Protein AF-A0A835Z999-F1 (afdb_monomer)

Mean predicted aligned error: 14.93 Å

Nearest PDB structures (foldseek):
  1zi7-assembly1_A  TM=3.287E-01  e=1.305E+00  Saccharomyces cerevisiae

pLDDT: mean 75.47, std 17.97, range [38.5, 96.44]

Foldseek 3Di:
DDDDDDDDDDDDDDDDDPPDPPDDPVNVVVVVVVVVVPPDPDDPDDDPVRVVLVDPLLQQVAAKKWKFWQFPNRRDFTWIKHFAAAPVASQKGKIWIATPVRPKIWIWMKGWDQDDQDPNDGWIKIKIKTQIPPPPGIKIWIWTKDFPDDPPPVPPPDPDGWIKTKDFIWHWDQDPVRDTDTDTGTIMMMTHDDGDDPVPHD

Organism: NCBI:txid303371

Sequence (202 aa):
MSNSDNGNGAHTFSRRTALGICVSAAAVLQQRQQAHAALEPLPPPKSYTQQIVDAIPIKTIRGVWRIREIREGESLCKGKLTFKGFVDEPGKGTVEYVSSDGEREGKGYWLLKPGSITAGKILFSARWKVTYKGGGGSFLYRGDVVLDSTETLHAAGNPHPDAHIRGEVLKPFKGRTGSLQEKHIGEFEADLLQVDKDEDKL

Secondary structure (DSSP, 8-state):
------------------------HHHHHHHHHHHHHT-PPPPPPPPHHHHHHT-HHHHHHSEEEEEEEEETTEEEEEEEEEEEE-SS-TTEEEEEEEETTSS-EEEEEEEEEEEEEETTEEEEEEEEEEEEGGG--EEEEEEEEEE---TTGGGTT-----EEEEEEEEEEEE-TTS-EEEEEEEEEEEEEEEEPPTTS--

Solvent-accessible surface area (backbone atoms only — not comparable to full-atom values): 11724 Å² total; per-residue (Å²): 135,86,82,89,83,86,84,86,80,83,83,81,84,79,83,79,80,81,78,77,83,82,78,51,72,65,57,56,50,52,52,49,52,51,56,60,72,64,55,72,78,75,78,76,82,72,51,72,68,55,52,51,64,66,30,64,73,50,52,62,63,23,18,35,28,44,36,42,34,34,44,84,88,39,84,73,45,52,28,39,37,39,32,43,40,30,70,94,43,57,53,28,32,40,34,38,38,37,32,73,84,64,83,48,42,26,42,39,40,34,37,56,37,87,62,50,76,55,95,90,38,80,38,40,24,42,35,34,37,40,38,36,65,91,78,74,49,56,41,36,37,44,24,44,57,45,69,63,85,58,95,70,45,88,80,70,87,57,90,64,68,52,33,40,34,45,38,42,32,27,39,70,42,74,42,98,86,66,48,82,41,73,42,85,49,34,37,37,43,31,39,51,68,42,70,52,60,89,82,76,59,90

Structure (mmCIF, N/CA/C/O backbone):
data_AF-A0A835Z999-F1
#
_entry.id   AF-A0A835Z999-F1
#
loop_
_atom_site.group_PDB
_atom_site.id
_atom_site.type_symbol
_atom_site.label_atom_id
_atom_site.label_alt_id
_atom_site.label_comp_id
_atom_site.label_asym_id
_atom_site.label_entity_id
_atom_site.label_seq_id
_atom_site.pdbx_PDB_ins_code
_atom_site.Cartn_x
_atom_site.Cartn_y
_atom_site.Cartn_z
_atom_site.occupancy
_atom_site.B_iso_or_equiv
_atom_site.auth_seq_id
_atom_site.auth_comp_id
_atom_site.auth_asym_id
_atom_site.auth_atom_id
_atom_site.pdbx_PDB_model_num
ATOM 1 N N . MET A 1 1 ? 100.266 21.422 -23.505 1.00 41.12 1 MET A N 1
ATOM 2 C CA . MET A 1 1 ? 99.917 20.079 -24.007 1.00 41.12 1 MET A CA 1
ATOM 3 C C . MET A 1 1 ? 98.393 20.028 -24.013 1.00 41.12 1 MET A C 1
ATOM 5 O O . MET A 1 1 ? 97.824 20.015 -22.935 1.00 41.12 1 MET A O 1
ATOM 9 N N . SER A 1 2 ? 97.727 20.434 -25.102 1.00 42.34 2 SER A N 1
ATOM 10 C CA . SER A 1 2 ? 97.396 19.589 -26.278 1.00 42.34 2 SER A CA 1
ATOM 11 C C . SER A 1 2 ? 96.478 18.440 -25.818 1.00 42.34 2 SER A C 1
ATOM 13 O O . SER A 1 2 ? 96.913 17.663 -24.983 1.00 42.34 2 SER A O 1
ATOM 15 N N . ASN A 1 3 ? 95.216 18.283 -26.219 1.00 38.50 3 ASN A N 1
ATOM 16 C CA . ASN A 1 3 ? 94.627 18.443 -27.544 1.00 38.50 3 ASN A CA 1
ATOM 17 C C . ASN A 1 3 ? 93.116 18.716 -27.480 1.00 38.50 3 ASN A C 1
ATOM 19 O O . ASN A 1 3 ? 92.410 18.248 -26.590 1.00 38.50 3 ASN A O 1
ATOM 23 N N . SER A 1 4 ? 92.672 19.433 -28.504 1.00 45.03 4 SER A N 1
ATOM 24 C CA . SER A 1 4 ? 91.312 19.588 -29.007 1.00 45.03 4 SER A CA 1
ATOM 25 C C . SER A 1 4 ? 90.763 18.265 -29.549 1.00 45.03 4 SER A C 1
ATOM 27 O O . SER A 1 4 ? 91.510 17.537 -30.197 1.00 45.03 4 SER A O 1
ATOM 29 N N . ASP A 1 5 ? 89.459 18.021 -29.402 1.00 46.16 5 ASP A N 1
ATOM 30 C CA . ASP A 1 5 ? 88.740 17.118 -30.305 1.00 46.16 5 ASP A CA 1
ATOM 31 C C . ASP A 1 5 ? 87.323 17.651 -30.575 1.00 46.16 5 ASP A C 1
ATOM 33 O O . ASP A 1 5 ? 86.515 17.837 -29.665 1.00 46.16 5 ASP A O 1
ATOM 37 N N . ASN A 1 6 ? 87.075 17.976 -31.845 1.00 44.34 6 ASN A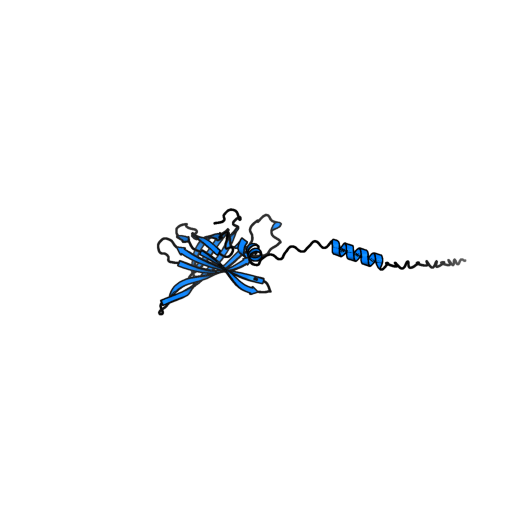 N 1
ATOM 38 C CA . ASN A 1 6 ? 85.847 18.552 -32.393 1.00 44.34 6 ASN A CA 1
ATOM 39 C C . ASN A 1 6 ? 85.100 17.447 -33.153 1.00 44.34 6 ASN A C 1
ATOM 41 O O . ASN A 1 6 ? 85.496 17.075 -34.257 1.00 44.34 6 ASN A O 1
ATOM 45 N N . GLY A 1 7 ? 84.002 16.943 -32.587 1.00 45.12 7 GLY A N 1
ATOM 46 C CA . GLY A 1 7 ? 83.114 15.976 -33.235 1.00 45.12 7 GLY A CA 1
ATOM 47 C C . GLY A 1 7 ? 81.906 16.650 -33.889 1.00 45.12 7 GLY A C 1
ATOM 48 O O . GLY A 1 7 ? 80.949 17.008 -33.208 1.00 45.12 7 GLY A O 1
ATOM 49 N N . ASN A 1 8 ? 81.945 16.796 -35.216 1.00 41.66 8 ASN A N 1
ATOM 50 C CA . ASN A 1 8 ? 80.829 17.229 -36.062 1.00 41.66 8 ASN A CA 1
ATOM 51 C C . ASN A 1 8 ? 79.690 16.190 -36.059 1.00 41.66 8 ASN A C 1
ATOM 53 O O . ASN A 1 8 ? 79.841 15.093 -36.597 1.00 41.66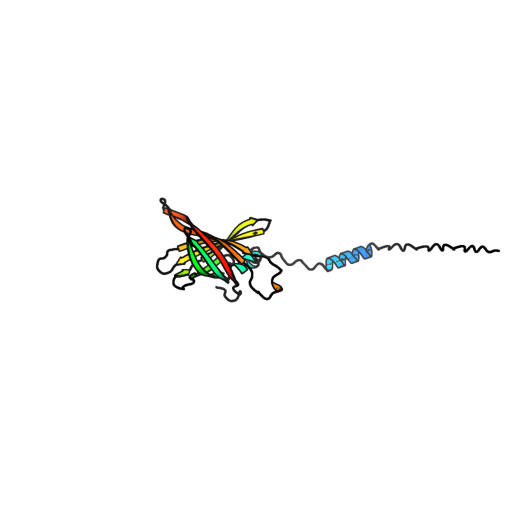 8 ASN A O 1
ATOM 57 N N . GLY A 1 9 ? 78.529 16.553 -35.507 1.00 42.62 9 GLY A N 1
ATOM 58 C CA . GLY A 1 9 ? 77.293 15.774 -35.595 1.00 42.62 9 GLY A CA 1
ATOM 59 C C . GLY A 1 9 ? 76.553 16.040 -36.908 1.00 42.62 9 GLY A C 1
ATOM 60 O O . GLY A 1 9 ? 76.036 17.132 -37.133 1.00 42.62 9 GLY A O 1
ATOM 61 N N . ALA A 1 10 ? 76.487 15.035 -37.780 1.00 45.47 10 ALA A N 1
ATOM 62 C CA . ALA A 1 10 ? 75.691 15.071 -39.000 1.00 45.47 10 ALA A CA 1
ATOM 63 C C . ALA A 1 10 ? 74.192 14.913 -38.674 1.00 45.47 10 ALA A C 1
ATOM 65 O O . ALA A 1 10 ? 73.745 13.856 -38.233 1.00 45.47 10 ALA A O 1
ATOM 66 N N . HIS A 1 11 ? 73.398 15.956 -38.922 1.00 43.78 11 HIS A N 1
ATOM 67 C CA . HIS A 1 11 ? 71.938 15.886 -38.873 1.00 43.78 11 HIS A CA 1
ATOM 68 C C . HIS A 1 11 ? 71.394 15.237 -40.156 1.00 43.78 11 HIS A C 1
ATOM 70 O O . HIS A 1 11 ? 71.284 15.879 -41.199 1.00 43.78 11 HIS A O 1
ATOM 76 N N . THR A 1 12 ? 71.008 13.964 -40.085 1.00 45.34 12 THR A N 1
ATOM 77 C CA . THR A 1 12 ? 70.194 13.310 -41.119 1.00 45.34 12 THR A CA 1
ATOM 78 C C . THR A 1 12 ? 68.737 13.764 -41.010 1.00 45.34 12 THR A C 1
ATOM 80 O O . THR A 1 12 ? 68.008 13.360 -40.104 1.00 45.34 12 THR A O 1
ATOM 83 N N . PHE A 1 13 ? 68.302 14.600 -41.953 1.00 42.56 13 PHE A N 1
ATOM 84 C CA . PHE A 1 13 ? 66.900 14.969 -42.160 1.00 42.56 13 PHE A CA 1
ATOM 85 C C . PHE A 1 13 ? 66.122 13.763 -42.723 1.00 42.56 13 PHE A C 1
ATOM 87 O O . PHE A 1 13 ? 66.240 13.423 -43.900 1.00 42.56 13 PHE A O 1
ATOM 94 N N . SER 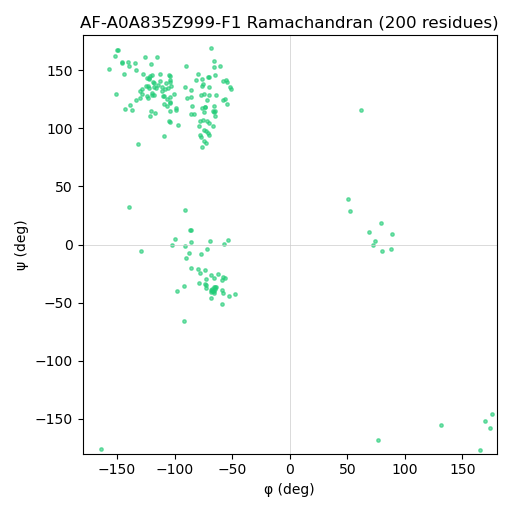A 1 14 ? 65.321 13.105 -41.881 1.00 44.59 14 SER A N 1
ATOM 95 C CA . SER A 1 14 ? 64.398 12.043 -42.301 1.00 44.59 14 SER A CA 1
ATOM 96 C C . SER A 1 14 ? 63.155 12.664 -42.948 1.00 44.59 14 SER A C 1
ATOM 98 O O . SER A 1 14 ? 62.311 13.259 -42.274 1.00 44.59 14 SER A O 1
ATOM 100 N N . ARG A 1 15 ? 63.052 12.557 -44.279 1.00 42.88 15 ARG A N 1
ATOM 101 C CA . ARG A 1 15 ? 61.841 12.899 -45.039 1.00 42.88 15 ARG A CA 1
ATOM 102 C C . ARG A 1 15 ? 60.735 11.904 -44.676 1.00 42.88 15 ARG A C 1
ATOM 104 O O . ARG A 1 15 ? 60.713 10.787 -45.183 1.00 42.88 15 ARG A O 1
ATOM 111 N N . ARG A 1 16 ? 59.797 12.315 -43.819 1.00 43.91 16 ARG A N 1
ATOM 112 C CA . ARG A 1 16 ? 58.519 11.609 -43.652 1.00 43.91 16 ARG A CA 1
ATOM 113 C C . ARG A 1 16 ? 57.659 11.857 -44.888 1.00 43.91 16 ARG A C 1
ATOM 115 O O . ARG A 1 16 ? 57.129 12.948 -45.076 1.00 43.91 16 ARG A O 1
ATOM 122 N N . THR A 1 17 ? 57.532 10.838 -45.727 1.00 49.09 17 THR A N 1
ATOM 123 C CA . THR A 1 17 ? 56.547 10.782 -46.808 1.00 49.09 17 THR A CA 1
ATOM 124 C C . THR A 1 17 ? 55.151 10.765 -46.185 1.00 49.09 17 THR A C 1
ATOM 126 O O . THR A 1 17 ? 54.770 9.792 -45.537 1.00 49.09 17 THR A O 1
ATOM 129 N N . ALA A 1 18 ? 54.392 11.849 -46.339 1.00 48.03 18 ALA A N 1
ATOM 130 C CA . ALA A 1 18 ? 52.975 11.870 -46.001 1.00 48.03 18 ALA A CA 1
ATOM 131 C C . ALA A 1 18 ? 52.213 11.064 -47.065 1.00 48.03 18 ALA A C 1
ATOM 133 O O . ALA A 1 18 ? 51.939 11.559 -48.156 1.00 48.03 18 ALA A O 1
ATOM 134 N N . LEU A 1 19 ? 51.909 9.801 -46.763 1.00 48.09 19 LEU A N 1
ATOM 135 C CA . LEU A 1 19 ? 50.944 9.008 -47.522 1.00 48.09 19 LEU A CA 1
ATOM 136 C C . LEU A 1 19 ? 49.545 9.564 -47.235 1.00 48.09 19 LEU A C 1
ATOM 138 O O . LEU A 1 19 ? 48.931 9.253 -46.216 1.00 48.09 19 LEU A O 1
ATOM 142 N N . GLY A 1 20 ? 49.064 10.435 -48.121 1.00 47.84 20 GLY A N 1
ATOM 143 C CA . GLY A 1 20 ? 47.671 10.865 -48.135 1.00 47.84 20 GLY A CA 1
ATOM 144 C C . GLY A 1 20 ? 46.776 9.676 -48.469 1.00 47.84 20 GLY A C 1
ATOM 145 O O . GLY A 1 20 ? 46.860 9.115 -49.559 1.00 47.84 20 GLY A O 1
ATOM 146 N N . ILE A 1 21 ? 45.932 9.272 -47.521 1.00 55.44 21 ILE A N 1
ATOM 147 C CA . ILE A 1 21 ? 44.916 8.244 -47.743 1.00 55.44 21 ILE A CA 1
ATOM 148 C C . ILE A 1 21 ? 43.805 8.878 -48.586 1.00 55.44 21 ILE A C 1
ATOM 150 O O . ILE A 1 21 ? 42.939 9.583 -48.070 1.00 55.44 21 ILE A O 1
ATOM 154 N N . CYS A 1 22 ? 43.830 8.642 -49.895 1.00 52.53 22 CYS A N 1
ATOM 155 C CA . CYS A 1 22 ? 42.713 8.962 -50.777 1.00 52.53 22 CYS A CA 1
ATOM 156 C C . CYS A 1 22 ? 41.621 7.900 -50.592 1.00 52.53 22 CYS 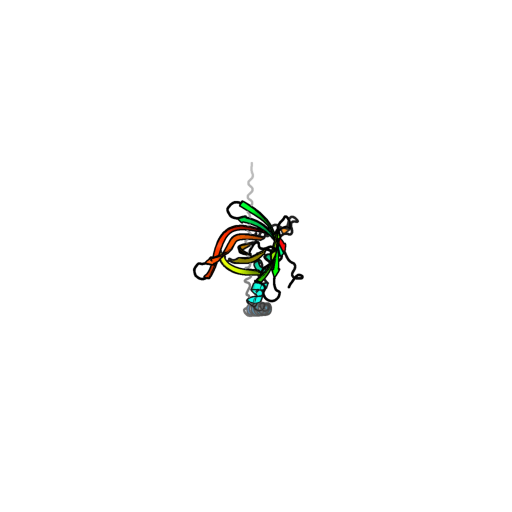A C 1
ATOM 158 O O . CYS A 1 22 ? 41.652 6.848 -51.229 1.00 52.53 22 CYS A O 1
ATOM 160 N N . VAL A 1 23 ? 40.661 8.154 -49.701 1.00 55.53 23 VAL A N 1
ATOM 161 C CA . VAL A 1 23 ? 39.460 7.315 -49.591 1.00 55.53 23 VAL A CA 1
ATOM 162 C C . VAL A 1 23 ? 38.568 7.614 -50.796 1.00 55.53 23 VAL A C 1
ATOM 164 O O . VAL A 1 23 ? 38.142 8.751 -50.996 1.00 55.53 23 VAL A O 1
ATOM 167 N N . SER A 1 24 ? 38.301 6.610 -51.631 1.00 64.12 24 SER A N 1
ATOM 168 C CA . SER A 1 24 ? 37.428 6.780 -52.792 1.00 64.12 24 SER A CA 1
ATOM 169 C C . SER A 1 24 ? 35.970 6.945 -52.351 1.00 64.12 24 SER A C 1
ATOM 171 O O . SER A 1 24 ? 35.508 6.299 -51.408 1.00 64.12 24 SER A O 1
ATOM 173 N N . ALA A 1 25 ? 35.206 7.780 -53.059 1.00 59.81 25 ALA A N 1
ATOM 174 C CA . ALA A 1 25 ? 33.775 7.965 -52.794 1.00 59.81 25 ALA A CA 1
ATOM 175 C C . ALA A 1 25 ? 32.986 6.638 -52.855 1.00 59.81 25 ALA A C 1
ATOM 177 O O . ALA A 1 25 ? 32.006 6.465 -52.134 1.00 59.81 25 ALA A O 1
ATOM 178 N N . ALA A 1 26 ? 33.457 5.677 -53.658 1.00 66.06 26 ALA A N 1
ATOM 179 C CA . ALA A 1 26 ? 32.900 4.330 -53.735 1.00 66.06 26 ALA A CA 1
ATOM 180 C C . ALA A 1 26 ? 33.077 3.540 -52.426 1.00 66.06 26 ALA A C 1
ATOM 182 O O . ALA A 1 26 ? 32.125 2.913 -51.967 1.00 66.06 26 ALA A O 1
ATOM 183 N N . ALA A 1 27 ? 34.246 3.627 -51.778 1.00 64.81 27 ALA A N 1
ATOM 184 C CA . ALA A 1 27 ? 34.480 2.982 -50.485 1.00 64.81 27 ALA A CA 1
ATOM 185 C C . ALA A 1 27 ? 33.593 3.586 -49.382 1.00 64.81 27 ALA A C 1
ATOM 187 O O . ALA A 1 27 ? 33.026 2.855 -48.572 1.00 64.81 27 ALA A O 1
ATOM 188 N N . VAL A 1 28 ? 33.388 4.909 -49.399 1.00 64.94 28 VAL A N 1
ATOM 189 C CA . VAL A 1 28 ? 32.487 5.594 -48.453 1.00 64.94 28 VAL A CA 1
ATOM 190 C C . VAL A 1 28 ? 31.025 5.186 -48.667 1.00 64.94 28 VAL A C 1
ATOM 192 O O . VAL A 1 28 ? 30.289 4.983 -47.700 1.00 64.94 28 VAL A O 1
ATOM 195 N N . LEU A 1 29 ? 30.585 5.036 -49.920 1.00 68.00 29 LEU A N 1
ATOM 196 C CA . LEU A 1 29 ? 29.225 4.592 -50.243 1.00 68.00 29 LEU A CA 1
ATOM 197 C C . LEU A 1 29 ? 28.987 3.129 -49.856 1.00 68.00 29 LEU A C 1
ATOM 199 O O . LEU A 1 29 ? 27.945 2.819 -49.280 1.00 68.00 29 LEU A O 1
ATOM 203 N N . GLN A 1 30 ? 29.962 2.253 -50.097 1.00 71.38 30 GLN A N 1
ATOM 204 C CA . GLN A 1 30 ? 29.878 0.845 -49.716 1.00 71.38 30 GLN A CA 1
ATOM 205 C C . GLN A 1 30 ? 29.867 0.673 -48.189 1.00 71.38 30 GLN A C 1
ATOM 207 O O . GLN A 1 30 ? 29.057 -0.089 -47.665 1.00 71.38 30 GLN A O 1
ATOM 212 N N . GLN A 1 31 ? 30.670 1.456 -47.461 1.00 66.25 31 GLN A N 1
ATOM 213 C CA . GLN A 1 31 ? 30.656 1.476 -45.996 1.00 66.25 31 GLN A CA 1
ATOM 214 C C . GLN A 1 31 ? 29.329 2.017 -45.437 1.00 66.25 31 GLN A C 1
ATOM 216 O O . GLN A 1 31 ? 28.820 1.494 -44.448 1.00 66.25 31 GLN A O 1
ATOM 221 N N . ARG A 1 32 ? 28.711 3.012 -46.090 1.00 59.59 32 ARG A N 1
ATOM 222 C CA . ARG A 1 32 ? 27.370 3.505 -45.725 1.00 59.59 32 ARG A CA 1
ATOM 223 C C . ARG A 1 32 ? 26.267 2.481 -45.981 1.00 59.59 32 ARG A C 1
ATOM 225 O O . ARG A 1 32 ? 25.369 2.357 -45.156 1.00 59.59 32 ARG A O 1
ATOM 232 N N . GLN A 1 33 ? 26.329 1.744 -47.089 1.00 64.12 33 GLN A N 1
ATOM 233 C CA . GLN A 1 33 ? 25.359 0.686 -47.389 1.00 64.12 33 GLN A CA 1
ATOM 234 C C . GLN A 1 33 ? 25.490 -0.498 -46.426 1.00 64.12 33 GLN A C 1
ATOM 236 O O . GLN A 1 33 ? 24.477 -1.013 -45.967 1.00 64.12 33 GLN A O 1
ATOM 241 N N . GLN A 1 34 ? 26.714 -0.878 -46.050 1.00 64.19 34 GLN A N 1
ATOM 242 C CA . GLN A 1 34 ? 26.950 -1.903 -45.028 1.00 64.19 34 GLN A CA 1
ATOM 243 C C . GLN A 1 34 ? 26.510 -1.441 -43.633 1.00 64.19 34 GLN A C 1
ATOM 245 O O . GLN A 1 34 ? 25.900 -2.218 -42.906 1.00 64.19 34 GLN A O 1
ATOM 250 N N . ALA A 1 35 ? 26.730 -0.169 -43.283 1.00 60.03 35 ALA A N 1
ATOM 251 C CA . ALA A 1 35 ? 26.226 0.406 -42.036 1.00 60.03 35 ALA A CA 1
ATOM 252 C C . ALA A 1 35 ? 24.688 0.447 -41.992 1.00 60.03 35 ALA A C 1
ATOM 254 O O . ALA A 1 35 ? 24.108 0.187 -40.945 1.00 60.03 35 ALA A O 1
ATOM 255 N N . HIS A 1 36 ? 24.019 0.715 -43.119 1.00 59.44 36 HIS A N 1
ATOM 256 C CA . HIS A 1 36 ? 22.557 0.660 -43.208 1.00 59.44 36 HIS A CA 1
ATOM 257 C C . HIS A 1 36 ? 22.000 -0.769 -43.184 1.00 59.44 36 HIS A C 1
ATOM 259 O O . HIS A 1 36 ? 20.936 -0.986 -42.615 1.00 59.44 36 HIS A O 1
ATOM 265 N N . ALA A 1 37 ? 22.706 -1.737 -43.776 1.00 59.69 37 ALA A N 1
ATOM 266 C CA . ALA A 1 37 ? 22.312 -3.147 -43.765 1.00 59.69 37 ALA A CA 1
ATOM 267 C C . ALA A 1 37 ? 22.520 -3.822 -42.395 1.00 59.69 37 ALA A C 1
ATOM 269 O O . ALA A 1 37 ? 21.880 -4.829 -42.113 1.00 59.69 37 ALA A O 1
ATOM 270 N N . ALA A 1 38 ? 23.393 -3.264 -41.548 1.00 60.44 38 ALA A N 1
ATOM 271 C CA . ALA A 1 38 ? 23.669 -3.742 -40.193 1.00 60.44 38 ALA A CA 1
ATOM 272 C C . ALA A 1 38 ? 22.791 -3.091 -39.106 1.00 60.44 38 ALA A C 1
ATOM 274 O O . ALA A 1 38 ? 22.931 -3.423 -37.929 1.00 60.44 38 ALA A O 1
ATOM 275 N N . LEU A 1 39 ? 21.901 -2.160 -39.466 1.00 62.66 39 LEU A N 1
ATOM 276 C CA . LEU A 1 39 ? 20.915 -1.631 -38.528 1.00 62.66 39 LEU A CA 1
ATOM 277 C C . LEU A 1 39 ? 19.801 -2.664 -38.383 1.00 62.66 39 LEU A C 1
ATOM 279 O O . LEU A 1 39 ? 18.872 -2.704 -39.192 1.00 62.66 39 LEU A O 1
ATOM 283 N N . GLU A 1 40 ? 19.914 -3.515 -37.362 1.00 70.50 40 GLU A N 1
ATOM 284 C CA . GLU A 1 40 ? 18.800 -4.368 -36.961 1.00 70.50 40 GLU A CA 1
ATOM 285 C C . GLU A 1 40 ? 17.549 -3.496 -36.772 1.00 70.50 40 GLU A C 1
ATOM 287 O O . GLU A 1 40 ? 17.637 -2.409 -36.183 1.00 70.50 40 GLU A O 1
ATOM 292 N N . PRO A 1 41 ? 16.389 -3.920 -37.305 1.00 69.62 41 PRO A N 1
ATOM 293 C CA . PRO A 1 41 ? 15.164 -3.160 -37.152 1.00 69.62 41 PRO A CA 1
ATOM 294 C C . PRO A 1 41 ? 14.912 -2.956 -35.661 1.00 69.62 41 PRO A C 1
ATOM 296 O O . PRO A 1 41 ? 14.887 -3.920 -34.893 1.00 69.62 41 PRO A O 1
ATOM 299 N N . LEU A 1 42 ? 14.750 -1.692 -35.255 1.00 69.00 42 LEU A N 1
ATOM 300 C CA . LEU A 1 42 ? 14.436 -1.368 -33.870 1.00 69.00 42 LEU A CA 1
ATOM 301 C C . LEU A 1 42 ? 13.225 -2.203 -33.442 1.00 69.00 42 LEU A C 1
ATOM 303 O O . LEU A 1 42 ? 12.259 -2.298 -34.212 1.00 69.00 42 LEU A O 1
ATOM 307 N N . PRO A 1 43 ? 13.260 -2.809 -32.242 1.00 72.00 43 PRO A N 1
ATOM 308 C CA . PRO A 1 43 ? 12.125 -3.568 -31.762 1.00 72.00 43 PRO A CA 1
ATOM 309 C C . PRO A 1 43 ? 10.885 -2.668 -31.807 1.00 72.00 43 PRO A C 1
ATOM 311 O O . PRO A 1 43 ? 10.982 -1.473 -31.494 1.00 72.00 43 PRO A O 1
ATOM 314 N N . PRO A 1 44 ? 9.726 -3.207 -32.220 1.00 74.31 44 PRO A N 1
ATOM 315 C CA . PRO A 1 44 ? 8.515 -2.414 -32.320 1.00 74.31 44 PRO A CA 1
ATOM 316 C C . PRO A 1 44 ? 8.222 -1.748 -30.967 1.00 74.31 44 PRO A C 1
ATOM 318 O O . PRO A 1 44 ? 8.446 -2.362 -29.916 1.00 74.31 44 PRO A O 1
ATOM 321 N N . PRO A 1 45 ? 7.737 -0.493 -30.964 1.00 69.88 45 PRO A N 1
ATOM 322 C CA . PRO A 1 45 ? 7.441 0.214 -29.729 1.00 69.88 45 PRO A CA 1
ATOM 323 C C . PRO A 1 45 ? 6.431 -0.593 -28.910 1.00 69.88 45 PRO A C 1
ATOM 325 O O . PRO A 1 45 ? 5.353 -0.943 -29.392 1.00 69.88 45 PRO A O 1
ATOM 328 N N . LYS A 1 46 ? 6.793 -0.906 -27.661 1.00 66.69 46 LYS A N 1
ATOM 329 C CA . LYS A 1 46 ? 5.910 -1.620 -26.731 1.00 66.69 46 LYS A CA 1
ATOM 330 C C . LYS A 1 46 ? 4.615 -0.832 -26.541 1.00 66.69 46 LYS A C 1
ATOM 332 O O . LYS A 1 46 ? 4.659 0.392 -26.402 1.00 66.69 46 LYS A O 1
ATOM 337 N N . SER A 1 47 ? 3.481 -1.527 -26.466 1.00 67.69 47 SER A N 1
ATOM 338 C CA . SER A 1 47 ? 2.203 -0.892 -26.128 1.00 67.69 47 SER A CA 1
ATOM 339 C C . SER A 1 47 ? 2.260 -0.257 -24.731 1.00 67.69 47 SER A C 1
ATOM 341 O O . SER A 1 47 ? 3.014 -0.709 -23.867 1.00 67.69 47 SER A O 1
ATOM 343 N N . TYR A 1 48 ? 1.449 0.776 -24.488 1.00 60.16 48 TYR A N 1
ATOM 344 C CA . TYR A 1 48 ? 1.364 1.444 -23.182 1.00 60.16 48 TYR A CA 1
ATOM 345 C C . TYR A 1 48 ? 1.100 0.447 -22.040 1.00 60.16 48 TYR A C 1
ATOM 347 O O . TYR A 1 48 ? 1.793 0.462 -21.027 1.00 60.16 48 TYR A O 1
ATOM 355 N N . THR A 1 49 ? 0.174 -0.494 -22.246 1.00 58.09 49 THR A N 1
ATOM 356 C CA . THR A 1 49 ? -0.120 -1.574 -21.294 1.00 58.09 49 THR A CA 1
ATOM 357 C C . THR A 1 49 ? 1.113 -2.423 -20.996 1.00 58.09 49 THR A C 1
ATOM 359 O O . THR A 1 49 ? 1.374 -2.743 -19.843 1.00 58.09 49 THR A O 1
ATOM 362 N N . GLN A 1 50 ? 1.917 -2.746 -22.009 1.00 58.75 50 GLN A N 1
ATOM 363 C CA . GLN A 1 50 ? 3.109 -3.575 -21.841 1.00 58.75 50 GLN A CA 1
ATOM 364 C C . GLN A 1 50 ? 4.250 -2.828 -21.141 1.00 58.75 50 GLN A C 1
ATOM 366 O O . GLN A 1 50 ? 4.949 -3.412 -20.320 1.00 58.75 50 GLN A O 1
ATOM 371 N N . GLN A 1 51 ? 4.384 -1.521 -21.376 1.00 58.62 51 GLN A N 1
ATOM 372 C CA . GLN A 1 51 ? 5.306 -0.664 -20.621 1.00 58.62 51 GLN A CA 1
ATOM 373 C C . GLN A 1 51 ? 4.908 -0.553 -19.142 1.00 58.62 51 GLN A C 1
ATOM 375 O O . GLN A 1 51 ? 5.776 -0.533 -18.275 1.00 58.62 51 GLN A O 1
ATOM 380 N N . ILE A 1 52 ? 3.604 -0.517 -18.850 1.00 57.97 52 ILE A N 1
ATOM 381 C CA . ILE A 1 52 ? 3.073 -0.527 -17.481 1.00 57.97 52 ILE A CA 1
ATOM 382 C C . ILE A 1 52 ? 3.320 -1.880 -16.805 1.00 57.97 52 ILE A C 1
ATOM 384 O O . ILE A 1 52 ? 3.781 -1.910 -15.672 1.00 57.97 52 ILE A O 1
ATOM 388 N N . VAL A 1 53 ? 3.049 -3.002 -17.478 1.00 58.09 53 VAL A N 1
ATOM 389 C CA . VAL A 1 53 ? 3.318 -4.351 -16.934 1.00 58.09 53 VAL A CA 1
ATOM 390 C C . VAL A 1 53 ? 4.804 -4.530 -16.610 1.00 58.09 53 VAL A C 1
ATOM 392 O O . VAL A 1 53 ? 5.159 -5.113 -15.585 1.00 58.09 53 VAL A O 1
ATOM 395 N N . ASP A 1 54 ? 5.676 -3.995 -17.463 1.00 55.75 54 ASP A N 1
ATOM 396 C CA . ASP A 1 54 ? 7.122 -4.023 -17.259 1.00 55.75 54 ASP A CA 1
ATOM 397 C C . ASP A 1 54 ? 7.614 -2.994 -16.234 1.00 55.75 54 ASP A C 1
ATOM 399 O O . ASP A 1 54 ? 8.783 -3.038 -15.842 1.00 55.75 54 ASP A O 1
ATOM 403 N N . ALA A 1 55 ? 6.751 -2.084 -15.773 1.00 61.03 55 ALA A N 1
ATOM 404 C CA . ALA A 1 55 ? 7.141 -1.054 -14.830 1.00 61.03 55 ALA A CA 1
ATOM 405 C C . ALA A 1 55 ? 7.532 -1.695 -13.492 1.00 61.03 55 ALA A C 1
ATOM 407 O O . ALA A 1 55 ? 6.724 -2.322 -12.804 1.00 61.03 55 ALA A O 1
ATOM 408 N N . ILE A 1 56 ? 8.787 -1.473 -13.099 1.00 61.00 56 ILE A N 1
ATOM 409 C CA . ILE A 1 56 ? 9.377 -1.948 -11.842 1.00 61.00 56 ILE A CA 1
ATOM 410 C C . ILE A 1 56 ? 8.464 -1.668 -10.625 1.00 61.00 56 ILE A C 1
ATOM 412 O O . ILE A 1 56 ? 8.246 -2.606 -9.859 1.00 61.00 56 ILE A O 1
ATOM 416 N N . PRO A 1 57 ? 7.823 -0.482 -10.483 1.00 61.12 57 PRO A N 1
ATOM 417 C CA . PRO A 1 57 ? 6.932 -0.184 -9.354 1.00 61.12 57 PRO A CA 1
ATOM 418 C C . PRO A 1 57 ? 5.731 -1.134 -9.204 1.00 61.12 57 PRO A C 1
ATOM 420 O O . PRO A 1 57 ? 5.244 -1.372 -8.098 1.00 61.12 57 PRO A O 1
ATOM 423 N N . ILE A 1 58 ? 5.234 -1.682 -10.316 1.00 63.50 58 ILE A N 1
ATOM 424 C CA . ILE A 1 58 ? 4.081 -2.592 -10.333 1.00 63.50 58 ILE A CA 1
A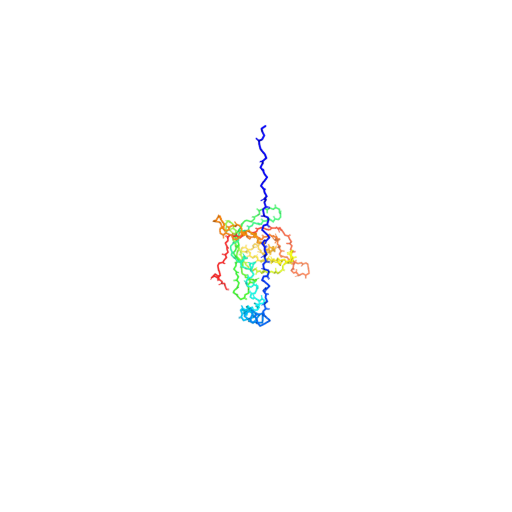TOM 425 C C . ILE A 1 58 ? 4.475 -4.004 -9.913 1.00 63.50 58 ILE A C 1
ATOM 427 O O . ILE A 1 58 ? 3.689 -4.703 -9.274 1.00 63.50 58 ILE A O 1
ATOM 431 N N . LYS A 1 59 ? 5.693 -4.431 -10.244 1.00 67.81 59 LYS A N 1
ATOM 432 C CA . LYS A 1 59 ? 6.218 -5.719 -9.781 1.00 67.81 59 LYS A CA 1
ATOM 433 C C . LYS A 1 59 ? 6.559 -5.658 -8.298 1.00 67.81 59 LYS A C 1
ATOM 435 O O . LYS A 1 59 ? 6.284 -6.605 -7.577 1.00 67.81 59 LYS A O 1
ATOM 440 N N . THR A 1 60 ? 7.080 -4.528 -7.829 1.00 73.88 60 THR A N 1
ATOM 441 C CA . THR A 1 60 ? 7.500 -4.377 -6.434 1.00 73.88 60 THR A CA 1
ATOM 442 C C . THR A 1 60 ? 6.352 -4.265 -5.448 1.00 73.88 60 THR A C 1
ATOM 444 O O . THR A 1 60 ? 6.517 -4.712 -4.323 1.00 73.88 60 THR A O 1
ATOM 447 N N . ILE A 1 61 ? 5.188 -3.718 -5.830 1.00 85.06 61 ILE A N 1
ATOM 448 C CA . ILE A 1 61 ? 4.039 -3.679 -4.907 1.00 85.06 61 ILE A CA 1
ATOM 449 C C . ILE A 1 61 ? 3.505 -5.079 -4.581 1.00 85.06 61 ILE A C 1
ATOM 451 O O . ILE A 1 61 ? 2.980 -5.297 -3.492 1.00 85.06 61 ILE A O 1
ATOM 455 N N . ARG A 1 62 ? 3.657 -6.038 -5.501 1.00 88.56 62 ARG A N 1
ATOM 456 C CA . ARG A 1 62 ? 3.198 -7.416 -5.316 1.00 88.56 62 ARG A CA 1
ATOM 457 C C . ARG A 1 62 ? 4.118 -8.151 -4.351 1.00 88.56 62 ARG A C 1
ATOM 459 O O . ARG A 1 62 ? 5.332 -8.186 -4.538 1.00 88.56 62 ARG A O 1
ATOM 466 N N . GLY A 1 63 ? 3.515 -8.781 -3.353 1.00 90.06 63 GLY A N 1
ATOM 467 C CA . GLY A 1 63 ? 4.223 -9.609 -2.394 1.00 90.06 63 GLY A CA 1
ATOM 468 C C . GLY A 1 63 ? 3.867 -9.292 -0.956 1.00 90.06 63 GLY A C 1
ATOM 469 O O . GLY A 1 63 ? 2.780 -8.810 -0.629 1.00 90.06 63 GLY A O 1
ATOM 470 N N . VAL A 1 64 ? 4.800 -9.621 -0.080 1.00 92.00 64 VAL A N 1
ATOM 471 C CA . VAL A 1 64 ? 4.636 -9.580 1.361 1.00 92.00 64 VAL A CA 1
ATOM 472 C C . VAL A 1 64 ? 5.354 -8.372 1.927 1.00 92.00 64 VAL A C 1
ATOM 474 O O . VAL A 1 64 ? 6.561 -8.217 1.761 1.00 92.00 64 VAL A O 1
ATOM 477 N N . TRP A 1 65 ? 4.616 -7.585 2.693 1.00 93.94 65 TRP A N 1
ATOM 478 C CA . TRP A 1 65 ? 5.080 -6.359 3.313 1.00 93.94 65 TRP A CA 1
ATOM 479 C C . TRP A 1 65 ? 4.914 -6.432 4.824 1.00 93.94 65 TRP A C 1
ATOM 481 O O . TRP A 1 65 ? 3.918 -6.947 5.336 1.00 93.94 65 TRP A O 1
ATOM 491 N N . ARG A 1 66 ? 5.873 -5.875 5.554 1.00 93.31 66 ARG A N 1
ATOM 492 C CA . ARG A 1 66 ? 5.738 -5.570 6.977 1.00 93.31 66 ARG A CA 1
ATOM 493 C C . ARG A 1 66 ? 5.170 -4.170 7.098 1.00 93.31 66 ARG A C 1
ATOM 495 O O . ARG A 1 66 ? 5.775 -3.260 6.560 1.00 93.31 66 ARG A O 1
ATOM 502 N N . ILE A 1 67 ? 4.076 -3.983 7.828 1.00 94.44 67 ILE A N 1
ATOM 503 C CA . ILE A 1 67 ? 3.495 -2.659 8.080 1.00 94.44 67 ILE A CA 1
ATOM 504 C C . ILE A 1 67 ? 3.615 -2.274 9.553 1.00 94.44 67 ILE A C 1
ATOM 506 O O . ILE A 1 67 ? 3.432 -3.102 10.452 1.00 94.44 67 ILE A O 1
ATOM 510 N N . ARG A 1 68 ? 3.905 -0.997 9.789 1.00 93.50 68 ARG A N 1
ATOM 511 C CA . ARG A 1 68 ? 3.831 -0.316 11.076 1.00 93.50 68 ARG A CA 1
ATOM 512 C C . ARG A 1 68 ? 2.917 0.891 10.929 1.00 93.50 68 ARG A C 1
ATOM 514 O O . ARG A 1 68 ? 3.123 1.716 10.050 1.00 93.50 68 ARG A O 1
ATOM 521 N N . GLU A 1 69 ? 1.935 0.999 11.809 1.00 92.44 69 GLU A N 1
ATOM 522 C CA . GLU A 1 69 ? 0.979 2.101 11.816 1.00 92.44 69 GLU A CA 1
ATOM 523 C C . GLU A 1 69 ? 1.071 2.884 13.122 1.00 92.44 69 GLU A C 1
ATOM 525 O O . GLU A 1 69 ? 1.169 2.304 14.208 1.00 92.44 69 GLU A O 1
ATOM 530 N N . ILE A 1 70 ? 0.978 4.203 13.001 1.00 90.69 70 ILE A N 1
ATOM 531 C CA . ILE A 1 70 ? 0.860 5.137 14.113 1.00 90.69 70 ILE A CA 1
ATOM 532 C C . ILE A 1 70 ? -0.497 5.814 13.957 1.00 90.69 70 ILE A C 1
ATOM 534 O O . ILE A 1 70 ? -0.713 6.548 12.995 1.00 90.69 70 ILE A O 1
ATOM 538 N N . ARG A 1 71 ? -1.434 5.561 14.873 1.00 86.38 71 ARG A N 1
ATOM 539 C CA . ARG A 1 71 ? -2.761 6.199 14.849 1.00 86.38 71 ARG A CA 1
ATOM 540 C C . ARG A 1 71 ? -2.924 7.026 16.109 1.00 86.38 71 ARG A C 1
ATOM 542 O O . ARG A 1 71 ? -2.558 6.573 17.184 1.00 86.38 71 ARG A O 1
ATOM 549 N N . GLU A 1 72 ? -3.432 8.245 15.961 1.00 82.44 72 GLU A N 1
ATOM 550 C CA . GLU A 1 72 ? -3.689 9.151 17.095 1.00 82.44 72 GLU A CA 1
ATOM 551 C C . GLU A 1 72 ? -2.472 9.355 18.035 1.00 82.44 72 GLU A C 1
ATOM 553 O O . GLU A 1 72 ? -2.628 9.642 19.215 1.00 82.44 72 GLU A O 1
ATOM 558 N N . GLY A 1 73 ? -1.245 9.237 17.506 1.00 74.00 73 GLY A N 1
ATOM 559 C CA . GLY A 1 73 ? 0.005 9.400 18.264 1.00 74.00 73 GLY A CA 1
ATOM 560 C C . GLY A 1 73 ? 0.533 8.127 18.937 1.00 74.00 73 GLY A C 1
ATOM 561 O O . GLY A 1 73 ? 1.640 8.145 19.473 1.00 74.00 73 GLY A O 1
ATOM 562 N N . GLU A 1 74 ? -0.194 7.012 18.860 1.00 77.81 74 GLU A N 1
ATOM 563 C CA . GLU A 1 74 ? 0.209 5.732 19.439 1.00 77.81 74 GLU A CA 1
ATOM 564 C C . GLU A 1 74 ? 0.663 4.737 18.360 1.00 77.81 74 GLU A C 1
ATOM 566 O O . GLU A 1 74 ? 0.024 4.558 17.316 1.00 77.81 74 GLU A O 1
ATOM 571 N N . SER A 1 75 ? 1.785 4.057 18.620 1.00 72.69 75 SER A N 1
ATOM 572 C CA . SER A 1 75 ? 2.293 2.964 17.780 1.00 72.69 75 SER A CA 1
ATOM 573 C C . SER A 1 75 ? 1.455 1.713 18.035 1.00 72.69 75 SER A C 1
ATOM 575 O O . SER A 1 75 ? 1.773 0.888 18.891 1.00 72.69 75 SER A O 1
ATOM 577 N N . LEU A 1 76 ? 0.323 1.632 17.341 1.00 67.19 76 LEU A N 1
ATOM 578 C CA . LEU A 1 76 ? -0.760 0.711 17.680 1.00 67.19 76 LEU A CA 1
ATOM 579 C C . LEU A 1 76 ? -0.661 -0.632 16.970 1.00 67.19 76 LEU A C 1
ATOM 581 O O . LEU A 1 76 ? -1.065 -1.649 17.526 1.00 67.19 76 LEU A O 1
ATOM 585 N N . CYS A 1 77 ? -0.201 -0.657 15.718 1.00 65.81 77 CYS A N 1
ATOM 586 C CA . CYS A 1 77 ? -0.372 -1.841 14.882 1.00 65.81 77 CYS A CA 1
ATOM 587 C C . CYS A 1 77 ? 0.901 -2.163 14.107 1.00 65.81 77 CYS A C 1
ATOM 589 O O . CYS A 1 77 ? 1.332 -1.418 13.228 1.00 65.81 77 CYS A O 1
ATOM 591 N N . LYS A 1 78 ? 1.474 -3.324 14.423 1.00 87.75 78 LYS A N 1
ATOM 592 C CA . LYS A 1 78 ? 2.439 -4.017 13.572 1.00 87.75 78 LYS A CA 1
ATOM 593 C C . LYS A 1 78 ? 1.714 -5.179 12.910 1.00 87.75 78 LYS A C 1
ATOM 595 O O . LYS A 1 78 ? 0.869 -5.822 13.534 1.00 87.75 78 LYS A O 1
ATOM 600 N N . GLY A 1 79 ? 2.002 -5.418 11.641 1.00 92.31 79 GLY A N 1
ATOM 601 C CA . GLY A 1 79 ? 1.352 -6.486 10.901 1.00 92.31 79 GLY A CA 1
ATOM 602 C C . GLY A 1 79 ? 2.069 -6.840 9.614 1.00 92.31 79 GLY A C 1
ATOM 603 O O . GLY A 1 79 ? 3.133 -6.309 9.285 1.00 92.31 79 GLY A O 1
ATOM 604 N N . LYS A 1 80 ? 1.445 -7.755 8.888 1.00 94.88 80 LYS A N 1
ATOM 605 C CA . LYS A 1 80 ? 1.858 -8.246 7.586 1.00 94.88 80 LYS A CA 1
ATOM 606 C C . LYS A 1 80 ? 0.757 -7.934 6.581 1.00 94.88 80 LYS A C 1
ATOM 608 O O . LYS A 1 80 ? -0.411 -8.232 6.827 1.00 94.88 80 LYS A O 1
ATOM 613 N N . LEU A 1 81 ? 1.137 -7.351 5.454 1.00 95.38 81 LEU A N 1
ATOM 614 C CA . LEU A 1 81 ? 0.282 -7.175 4.290 1.00 95.38 81 LEU A CA 1
ATOM 615 C C . LEU A 1 81 ? 0.733 -8.138 3.196 1.00 95.38 81 LEU A C 1
ATOM 617 O O . LEU A 1 81 ? 1.928 -8.311 2.974 1.00 95.38 81 LEU A O 1
ATOM 621 N N . THR A 1 82 ? -0.216 -8.753 2.505 1.00 95.12 82 THR A N 1
ATOM 622 C CA . THR A 1 82 ? 0.047 -9.568 1.317 1.00 95.12 82 THR A CA 1
ATOM 623 C C . THR A 1 82 ? -0.731 -8.974 0.156 1.00 95.12 82 THR A C 1
ATOM 625 O O . THR A 1 82 ? -1.962 -9.004 0.155 1.00 95.12 82 THR A O 1
ATOM 628 N N . PHE A 1 83 ? -0.017 -8.400 -0.807 1.00 93.81 83 PHE A N 1
ATOM 629 C CA . PHE A 1 83 ? -0.574 -7.795 -2.010 1.00 93.81 83 PHE A CA 1
ATOM 630 C C . PHE A 1 83 ? -0.462 -8.774 -3.172 1.00 93.81 83 PHE A C 1
ATOM 632 O O . PHE A 1 83 ? 0.639 -9.098 -3.607 1.00 93.81 83 PHE A O 1
ATOM 639 N N . LYS A 1 84 ? -1.607 -9.188 -3.711 1.00 91.69 84 LYS A N 1
ATOM 640 C CA . LYS A 1 84 ? -1.696 -10.026 -4.913 1.00 91.69 84 LYS A CA 1
ATOM 641 C C . LYS A 1 84 ? -2.268 -9.207 -6.055 1.00 91.69 84 LYS A C 1
ATOM 643 O O . LYS A 1 84 ? -3.261 -8.511 -5.845 1.00 91.69 84 LYS A O 1
ATOM 648 N N . GLY A 1 85 ? -1.643 -9.244 -7.227 1.00 87.56 85 GLY A N 1
ATOM 649 C CA . GLY A 1 85 ? -2.131 -8.550 -8.425 1.00 87.56 85 GLY A CA 1
ATOM 650 C C . GLY A 1 85 ? -3.064 -9.419 -9.258 1.00 87.56 85 GLY A C 1
ATOM 651 O O . GLY A 1 85 ? -2.939 -10.640 -9.236 1.00 87.56 85 GLY A O 1
ATOM 652 N N . PHE A 1 86 ? -3.962 -8.789 -10.016 1.00 86.06 86 PHE A N 1
ATOM 653 C CA . PHE A 1 86 ? -4.725 -9.493 -11.049 1.00 86.06 86 PHE A CA 1
ATOM 654 C C . PHE A 1 86 ? -3.877 -9.679 -12.312 1.00 86.06 86 PHE A C 1
ATOM 656 O O . PHE A 1 86 ? -3.046 -8.817 -12.635 1.00 86.06 86 PHE A O 1
ATOM 663 N N . VAL A 1 87 ? -4.087 -10.789 -13.030 1.00 78.88 87 VAL A N 1
ATOM 664 C CA . VAL A 1 87 ? -3.405 -11.057 -14.312 1.00 78.88 87 VAL A CA 1
ATOM 665 C C . VAL A 1 87 ? -3.688 -9.952 -15.331 1.00 78.88 87 VAL A C 1
ATOM 667 O O . VAL A 1 87 ? -2.753 -9.377 -15.887 1.00 78.88 87 VAL A O 1
ATOM 670 N N . ASP A 1 88 ? -4.965 -9.627 -15.533 1.00 80.75 88 ASP A N 1
ATOM 671 C CA . ASP A 1 88 ? -5.403 -8.747 -16.624 1.00 80.75 88 ASP A CA 1
ATOM 672 C C . ASP A 1 88 ? -5.201 -7.257 -16.322 1.00 80.75 88 ASP A C 1
ATOM 674 O O . ASP A 1 88 ? -5.137 -6.422 -17.225 1.00 80.75 88 ASP A O 1
ATOM 678 N N . GLU A 1 89 ? -5.094 -6.900 -15.040 1.00 83.25 89 GLU A N 1
ATOM 679 C CA . GLU A 1 89 ? -5.070 -5.511 -14.594 1.00 83.25 89 GLU A CA 1
ATOM 680 C C . GLU A 1 89 ? -3.915 -5.271 -13.620 1.00 83.25 89 GLU A C 1
ATOM 682 O O . GLU A 1 89 ? -4.079 -5.335 -12.399 1.00 83.25 89 GLU A O 1
ATOM 687 N N . PRO A 1 90 ? -2.717 -4.964 -14.145 1.00 77.12 90 PRO A N 1
ATOM 688 C CA . PRO A 1 90 ? -1.485 -5.065 -13.380 1.00 77.12 90 PRO A CA 1
ATOM 689 C C . PRO A 1 90 ? -1.374 -4.031 -12.255 1.00 77.12 90 PRO A C 1
ATOM 691 O O . PRO A 1 90 ? -0.706 -4.287 -11.255 1.00 77.12 90 PRO A O 1
ATOM 694 N N . GLY A 1 91 ? -2.055 -2.893 -12.402 1.00 86.56 91 GLY A N 1
ATOM 695 C CA . GLY A 1 91 ? -2.097 -1.807 -11.428 1.00 86.56 91 GLY A CA 1
ATOM 696 C C . GLY A 1 91 ? -3.154 -1.970 -10.337 1.00 86.56 91 GLY A C 1
ATOM 697 O O . GLY A 1 91 ? -3.447 -0.988 -9.660 1.00 86.56 91 GLY A O 1
ATOM 698 N N . LYS A 1 92 ? -3.774 -3.141 -10.171 1.00 91.00 92 LYS A N 1
ATOM 699 C CA . LYS A 1 92 ? -4.721 -3.390 -9.078 1.00 91.00 92 LYS A CA 1
ATOM 700 C C . LYS A 1 92 ? -4.710 -4.851 -8.630 1.00 91.00 92 LYS A C 1
ATOM 702 O O . LYS A 1 92 ? -4.173 -5.729 -9.304 1.00 91.00 92 LYS A O 1
ATOM 707 N N . GLY A 1 93 ? -5.338 -5.108 -7.490 1.00 93.25 93 GLY A N 1
ATOM 708 C CA . GLY A 1 93 ? -5.468 -6.461 -6.972 1.00 93.25 93 GLY A CA 1
ATOM 709 C C . GLY A 1 93 ? -6.086 -6.526 -5.584 1.00 93.25 93 GLY A C 1
ATOM 710 O O . GLY A 1 93 ? -6.788 -5.608 -5.151 1.00 93.25 93 GLY A O 1
ATOM 711 N N . THR A 1 94 ? -5.820 -7.619 -4.876 1.00 95.12 94 THR A N 1
ATOM 712 C CA . THR A 1 94 ? -6.308 -7.861 -3.513 1.00 95.12 94 THR A CA 1
ATOM 713 C C . THR A 1 94 ? -5.210 -7.681 -2.484 1.00 95.12 94 THR A C 1
ATOM 715 O O . THR A 1 94 ? -4.050 -8.002 -2.741 1.00 95.12 94 THR A O 1
ATOM 718 N N . VAL A 1 95 ? -5.584 -7.192 -1.307 1.00 96.25 95 VAL A N 1
ATOM 719 C CA . VAL A 1 95 ? -4.693 -7.084 -0.155 1.00 96.25 95 VAL A CA 1
ATOM 720 C C . VAL A 1 95 ? -5.276 -7.852 1.023 1.00 96.25 95 VAL A C 1
ATOM 722 O O . VAL A 1 95 ? -6.467 -7.739 1.327 1.00 96.25 95 VAL A O 1
ATOM 725 N N . GLU A 1 96 ? -4.430 -8.621 1.692 1.00 96.44 96 GLU A N 1
ATOM 726 C CA . GLU A 1 96 ? -4.750 -9.293 2.946 1.00 96.44 96 GLU A CA 1
ATOM 727 C C . GLU A 1 96 ? -3.865 -8.738 4.056 1.00 96.44 96 GLU A C 1
ATOM 729 O O . GLU A 1 96 ? -2.665 -8.554 3.869 1.00 96.44 96 GLU A O 1
ATOM 734 N N . TYR A 1 97 ? -4.467 -8.454 5.203 1.00 95.25 97 TYR A N 1
ATOM 735 C CA . TYR A 1 97 ? -3.795 -7.969 6.399 1.00 95.25 97 TYR A CA 1
ATOM 736 C C . TYR A 1 97 ? -3.900 -9.014 7.501 1.00 95.25 97 TYR A C 1
ATOM 738 O O . TYR A 1 97 ? -4.991 -9.531 7.753 1.00 95.25 97 TYR A O 1
ATOM 746 N N . VAL A 1 98 ? -2.794 -9.232 8.205 1.00 94.62 98 VAL A N 1
ATOM 747 C CA . VAL A 1 98 ? -2.731 -10.014 9.442 1.00 94.62 98 VAL A CA 1
ATOM 748 C C . VAL A 1 98 ? -1.902 -9.228 10.457 1.00 94.62 98 VAL A C 1
ATOM 750 O O . VAL A 1 98 ? -0.768 -8.847 10.162 1.00 94.62 98 VAL A O 1
ATOM 753 N N . SER A 1 99 ? -2.452 -8.943 11.636 1.00 92.00 99 SER A N 1
ATOM 754 C CA . SER A 1 99 ? -1.703 -8.306 12.726 1.00 92.00 99 SER A CA 1
ATOM 755 C C . SER A 1 99 ? -0.594 -9.223 13.247 1.00 92.00 99 SER A C 1
ATOM 757 O O . SER A 1 99 ? -0.635 -10.439 13.075 1.00 92.00 99 SER A O 1
ATOM 759 N N . SER A 1 100 ? 0.426 -8.653 13.890 1.00 89.56 100 SER A N 1
ATOM 760 C CA . SER A 1 100 ? 1.552 -9.434 14.419 1.00 89.56 100 SER A CA 1
ATOM 761 C C . SER A 1 100 ? 1.158 -10.452 15.497 1.00 89.56 100 SER A C 1
ATOM 763 O O . SER A 1 100 ? 1.861 -11.443 15.655 1.00 89.56 100 SER A O 1
ATOM 765 N N . ASP A 1 101 ? 0.061 -10.219 16.217 1.00 87.25 101 ASP A N 1
ATOM 766 C CA . ASP A 1 101 ? -0.526 -11.137 17.206 1.00 87.25 101 ASP A CA 1
ATOM 767 C C . ASP A 1 101 ? -1.517 -12.147 16.591 1.00 87.25 101 ASP A C 1
ATOM 769 O O . ASP A 1 101 ? -1.960 -13.065 17.273 1.00 87.25 101 ASP A O 1
ATOM 773 N N . GLY A 1 102 ? -1.861 -12.003 15.305 1.00 85.31 102 GLY A N 1
ATOM 774 C CA . GLY A 1 102 ? -2.842 -12.840 14.613 1.00 85.31 102 GLY A CA 1
ATOM 775 C C . GLY A 1 102 ? -4.302 -12.590 15.008 1.00 85.31 102 GLY A C 1
ATOM 776 O O . GLY A 1 102 ? -5.192 -13.220 14.443 1.00 85.31 102 GLY A O 1
ATOM 777 N N . GLU A 1 103 ? -4.583 -11.668 15.931 1.00 85.50 103 GLU A N 1
ATOM 778 C CA . GLU A 1 103 ? -5.945 -11.435 16.429 1.00 85.50 103 GLU A CA 1
ATOM 779 C C . GLU A 1 103 ? -6.807 -10.625 15.453 1.00 85.50 103 GLU A C 1
ATOM 781 O O . GLU A 1 103 ? -8.039 -10.704 15.466 1.00 85.50 103 GLU A O 1
ATOM 786 N N . ARG A 1 104 ? -6.173 -9.830 14.583 1.00 87.81 104 ARG A N 1
ATOM 787 C CA . ARG A 1 104 ? -6.850 -8.962 13.624 1.00 87.81 104 ARG A CA 1
ATOM 788 C C . ARG A 1 104 ? -6.461 -9.323 12.203 1.00 87.81 104 ARG A C 1
ATOM 790 O O . ARG A 1 104 ? -5.351 -9.076 11.739 1.00 87.81 104 ARG A O 1
ATOM 797 N N . GLU A 1 105 ? -7.455 -9.790 11.466 1.00 93.50 105 GLU A N 1
ATOM 798 C CA . GLU A 1 105 ? -7.346 -10.042 10.037 1.00 93.50 105 GLU A CA 1
ATOM 799 C C . GLU A 1 105 ? -8.225 -9.080 9.247 1.00 93.50 105 GLU A C 1
ATOM 801 O O . GLU A 1 105 ? -9.325 -8.709 9.670 1.00 93.50 105 GLU A O 1
ATOM 806 N N . GLY A 1 106 ? -7.768 -8.705 8.059 1.00 94.62 106 GLY A N 1
ATOM 807 C CA . GLY A 1 106 ? -8.545 -7.886 7.144 1.00 94.62 106 GLY A CA 1
ATOM 808 C C . GLY A 1 106 ? -8.297 -8.246 5.693 1.00 94.62 106 GLY A C 1
ATOM 809 O O . GLY A 1 106 ? -7.258 -8.795 5.338 1.00 94.62 106 GLY A O 1
ATOM 810 N N . LYS A 1 107 ? -9.270 -7.929 4.843 1.00 96.38 107 LYS A N 1
ATOM 811 C CA . LYS A 1 107 ? -9.152 -8.101 3.393 1.00 96.38 107 LYS A CA 1
ATOM 812 C C . LYS A 1 107 ? -9.648 -6.866 2.664 1.00 96.38 107 LYS A C 1
ATOM 814 O O . LYS A 1 107 ? -10.493 -6.121 3.171 1.00 96.38 107 LYS A O 1
ATOM 819 N N . GLY A 1 108 ? -9.159 -6.678 1.450 1.00 96.00 108 GLY A N 1
ATOM 820 C CA . GLY A 1 108 ? -9.749 -5.741 0.514 1.00 96.00 108 GLY A CA 1
ATOM 821 C C . GLY A 1 108 ? -8.954 -5.634 -0.770 1.00 96.00 108 GLY A C 1
ATOM 822 O O . GLY A 1 108 ? -8.406 -6.623 -1.250 1.00 96.00 108 GLY A O 1
ATOM 823 N N . TYR A 1 109 ? -8.928 -4.432 -1.333 1.00 95.31 109 TYR A N 1
ATOM 824 C CA . TYR A 1 109 ? -8.407 -4.188 -2.672 1.00 95.31 109 TYR A CA 1
ATOM 825 C C . TYR A 1 109 ? -7.372 -3.083 -2.654 1.00 95.31 109 TYR A C 1
ATOM 827 O O . TYR A 1 109 ? -7.494 -2.124 -1.883 1.00 95.31 109 TYR A O 1
ATOM 835 N N . TRP A 1 110 ? -6.392 -3.210 -3.537 1.00 95.12 110 TRP A N 1
ATOM 836 C CA . TRP A 1 110 ? -5.393 -2.191 -3.794 1.00 95.12 110 TRP A CA 1
ATOM 837 C C . TRP A 1 110 ? -5.423 -1.756 -5.253 1.00 95.12 110 TRP A C 1
ATOM 839 O O . TRP A 1 110 ? -5.868 -2.484 -6.142 1.00 95.12 110 TRP A O 1
ATOM 849 N N . LEU A 1 111 ? -4.950 -0.540 -5.477 1.00 94.06 111 LEU A N 1
ATOM 850 C CA . LEU A 1 111 ? -4.756 0.060 -6.779 1.00 94.06 111 LEU A CA 1
ATOM 851 C C . LEU A 1 111 ? -3.506 0.936 -6.747 1.00 94.06 111 LEU A C 1
ATOM 853 O O . LEU A 1 111 ? -3.201 1.578 -5.741 1.00 94.06 111 LEU A O 1
ATOM 857 N N . LEU A 1 112 ? -2.810 0.987 -7.868 1.00 90.94 112 LEU A N 1
ATOM 858 C CA . LEU A 1 112 ? -1.660 1.835 -8.090 1.00 90.94 112 LEU A CA 1
ATOM 859 C C . LEU A 1 112 ? -2.076 2.964 -9.027 1.00 90.94 112 LEU A C 1
ATOM 861 O O . LEU A 1 112 ? -2.609 2.729 -10.112 1.00 90.94 112 LEU A O 1
ATOM 865 N N . LYS A 1 113 ? -1.859 4.206 -8.600 1.00 89.38 113 LYS A N 1
ATOM 866 C CA . LYS A 1 113 ? -2.125 5.394 -9.415 1.00 89.38 113 LYS A CA 1
ATOM 867 C C . LYS A 1 113 ? -0.838 6.175 -9.632 1.00 89.38 113 LYS A C 1
ATOM 869 O O . LYS A 1 113 ? -0.038 6.254 -8.705 1.00 89.38 113 LYS A O 1
ATOM 874 N N . PRO A 1 114 ? -0.654 6.813 -10.798 1.00 83.44 114 PRO A N 1
ATOM 875 C CA . PRO A 1 114 ? 0.337 7.873 -10.926 1.00 83.44 114 PRO A CA 1
ATOM 876 C C . PRO A 1 114 ? 0.069 8.927 -9.842 1.00 83.44 114 PRO A C 1
ATOM 878 O O . PRO A 1 114 ? -1.051 9.434 -9.732 1.00 83.44 114 PRO A O 1
ATOM 881 N N . GLY A 1 115 ? 1.054 9.168 -8.982 1.00 74.25 115 GLY A N 1
ATOM 882 C CA . GLY A 1 115 ? 0.959 10.106 -7.867 1.00 74.25 115 GLY A CA 1
ATOM 883 C C . GLY A 1 115 ? 1.441 11.488 -8.283 1.00 74.25 115 GLY A C 1
ATOM 884 O O . GLY A 1 115 ? 0.658 12.433 -8.357 1.00 74.25 115 GLY A O 1
ATOM 885 N N . SER A 1 116 ? 2.731 11.587 -8.585 1.00 75.25 116 SER A N 1
ATOM 886 C CA . SER A 1 116 ? 3.409 12.828 -8.956 1.00 75.25 116 SER A CA 1
ATOM 887 C C . SER A 1 116 ? 4.570 12.540 -9.909 1.00 75.25 116 SER A C 1
ATOM 889 O O . SER A 1 116 ? 4.959 11.392 -10.121 1.00 75.25 116 SER A O 1
ATOM 891 N N . ILE A 1 117 ? 5.110 13.593 -10.519 1.00 75.56 117 ILE A N 1
ATOM 892 C CA . ILE A 1 117 ? 6.359 13.521 -11.276 1.00 75.56 117 ILE A CA 1
ATOM 893 C C . ILE A 1 117 ? 7.407 14.269 -10.461 1.00 75.56 117 ILE A C 1
ATOM 895 O O . ILE A 1 117 ? 7.245 15.456 -10.181 1.00 75.56 117 ILE A O 1
ATOM 899 N N . THR A 1 118 ? 8.483 13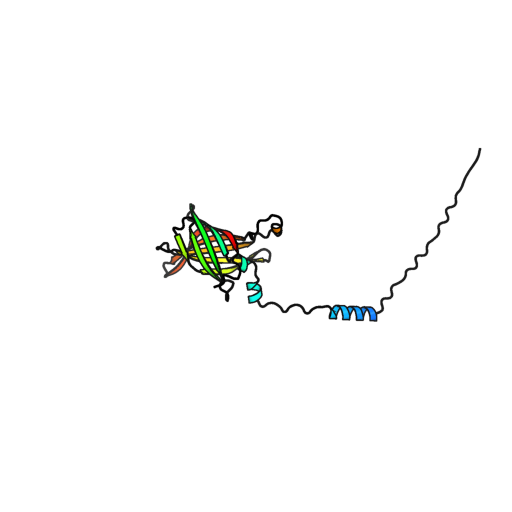.588 -10.083 1.00 72.19 118 THR A N 1
ATOM 900 C CA . THR A 1 118 ? 9.585 14.176 -9.313 1.00 72.19 118 THR A CA 1
ATOM 901 C C . THR A 1 118 ? 10.898 13.836 -9.999 1.00 72.19 118 THR A C 1
ATOM 903 O O . THR A 1 118 ? 11.159 12.676 -10.306 1.00 72.19 118 THR A O 1
ATOM 906 N N . ALA A 1 119 ? 11.713 14.855 -10.293 1.00 76.44 119 ALA A N 1
ATOM 907 C CA . ALA A 1 119 ? 12.984 14.705 -11.013 1.00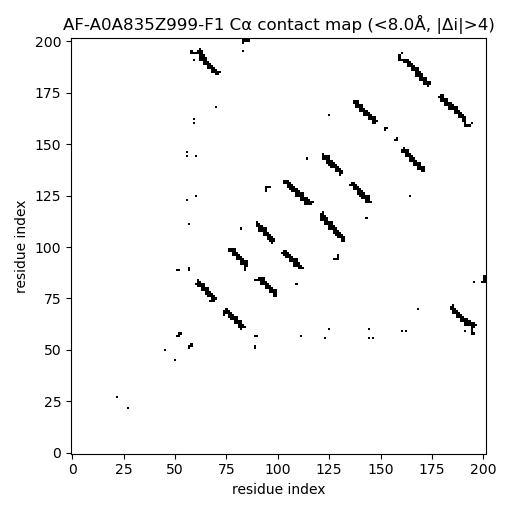 76.44 119 ALA A CA 1
ATOM 908 C C . ALA A 1 119 ? 12.862 13.900 -12.331 1.00 76.44 119 ALA A C 1
ATOM 910 O O . ALA A 1 119 ? 13.706 13.068 -12.652 1.00 76.44 119 ALA A O 1
ATOM 911 N N . GLY A 1 120 ? 11.771 14.113 -13.079 1.00 70.69 120 GLY A N 1
ATOM 912 C CA . GLY A 1 120 ? 11.506 13.419 -14.346 1.00 70.69 120 GLY A CA 1
ATOM 913 C C . GLY A 1 120 ? 11.071 11.954 -14.210 1.00 70.69 120 GLY A C 1
ATOM 914 O O . GLY A 1 120 ? 10.852 11.298 -15.224 1.00 70.69 120 GLY A O 1
ATOM 915 N N . LYS A 1 121 ? 10.908 11.437 -12.986 1.00 70.19 121 LYS A N 1
ATOM 916 C CA . LYS A 1 121 ? 10.403 10.086 -12.715 1.00 70.19 121 LYS A CA 1
ATOM 917 C C . LYS A 1 121 ? 8.947 10.151 -12.257 1.00 70.19 121 LYS A C 1
ATOM 919 O O . LYS A 1 121 ? 8.589 10.995 -11.437 1.00 70.19 121 LYS A O 1
ATOM 924 N N . ILE A 1 122 ? 8.111 9.257 -12.785 1.00 74.69 122 ILE A N 1
ATOM 925 C CA . ILE A 1 122 ? 6.733 9.078 -12.313 1.00 74.69 122 ILE A CA 1
ATOM 926 C C . ILE A 1 122 ? 6.791 8.303 -10.996 1.00 74.69 122 ILE A C 1
ATOM 928 O O . ILE A 1 122 ? 7.230 7.153 -10.975 1.00 74.69 122 ILE A O 1
ATOM 932 N N . LEU A 1 123 ? 6.336 8.929 -9.915 1.00 79.38 123 LEU A N 1
ATOM 933 C CA . LEU A 1 123 ? 6.104 8.264 -8.641 1.00 79.38 123 LEU A CA 1
ATOM 934 C C . LEU A 1 123 ? 4.711 7.646 -8.647 1.00 79.38 123 LEU A C 1
ATOM 936 O O . LEU A 1 123 ? 3.724 8.279 -9.037 1.00 79.38 123 LEU A O 1
ATOM 940 N N . PHE A 1 124 ? 4.633 6.395 -8.213 1.00 86.62 124 PHE A N 1
ATOM 941 C CA . PHE A 1 124 ? 3.377 5.675 -8.116 1.00 86.62 124 PHE A CA 1
ATOM 942 C C . PHE A 1 124 ? 2.886 5.670 -6.672 1.00 86.62 124 PHE A C 1
ATOM 944 O O . PHE A 1 124 ? 3.614 5.307 -5.754 1.00 86.62 124 PHE A O 1
ATOM 951 N N . SER A 1 125 ? 1.624 6.046 -6.494 1.00 91.12 125 SER A N 1
ATOM 952 C CA . SER A 1 125 ? 0.930 6.045 -5.214 1.00 91.12 125 SER A CA 1
ATOM 953 C C . SER A 1 125 ? 0.082 4.782 -5.097 1.00 91.12 125 SER A C 1
ATOM 955 O O . SER A 1 125 ? -0.868 4.572 -5.863 1.00 91.12 125 SER A O 1
ATOM 957 N N . ALA A 1 126 ? 0.435 3.937 -4.135 1.00 93.75 126 ALA A N 1
ATOM 958 C CA . ALA A 1 126 ? -0.330 2.776 -3.728 1.00 93.75 126 ALA A CA 1
ATOM 959 C C . ALA A 1 126 ? -1.509 3.215 -2.861 1.00 93.75 126 ALA A C 1
ATOM 961 O O . ALA A 1 126 ? -1.355 3.948 -1.882 1.00 93.75 126 ALA A O 1
ATOM 962 N N . ARG A 1 127 ? -2.707 2.759 -3.220 1.00 95.38 127 ARG A N 1
ATOM 963 C CA . ARG A 1 127 ? -3.925 3.009 -2.453 1.00 95.38 127 ARG A CA 1
ATOM 964 C C . ARG A 1 127 ? -4.633 1.704 -2.196 1.00 95.38 127 ARG A C 1
ATOM 966 O O . ARG A 1 127 ? -4.887 0.958 -3.136 1.00 95.38 127 ARG A O 1
ATOM 973 N N . TRP A 1 128 ? -4.997 1.437 -0.954 1.00 96.19 128 TRP A N 1
ATOM 974 C CA . TRP A 1 128 ? -5.746 0.231 -0.636 1.00 96.19 128 TRP A CA 1
ATOM 975 C C . TRP A 1 128 ? -6.728 0.449 0.495 1.00 96.19 128 TRP A C 1
ATOM 977 O O . TRP A 1 128 ? -6.597 1.363 1.302 1.00 96.19 128 TRP A O 1
ATOM 987 N N . LYS A 1 129 ? -7.749 -0.400 0.530 1.00 95.62 129 LYS A N 1
ATOM 988 C CA . LYS A 1 129 ? -8.749 -0.416 1.591 1.00 95.62 129 LYS A CA 1
ATOM 989 C C . LYS A 1 129 ? -8.718 -1.775 2.262 1.00 95.62 129 LYS A C 1
ATOM 991 O O . LYS A 1 129 ? -8.860 -2.783 1.578 1.00 95.62 129 LYS A O 1
ATOM 996 N N . VAL A 1 130 ? -8.607 -1.795 3.586 1.00 95.19 130 VAL A N 1
ATOM 997 C CA . VAL A 1 130 ? -8.714 -3.015 4.395 1.00 95.19 130 VAL A CA 1
ATOM 998 C C . VAL A 1 130 ? -10.006 -2.955 5.192 1.00 95.19 130 VAL A C 1
ATOM 1000 O O . VAL A 1 130 ? -10.272 -1.966 5.872 1.00 95.19 130 VAL A O 1
ATOM 1003 N N . THR A 1 131 ? -10.815 -4.007 5.108 1.00 95.00 131 THR A N 1
ATOM 1004 C CA . THR A 1 131 ? -11.973 -4.217 5.985 1.00 95.00 131 THR A CA 1
ATOM 1005 C C . THR A 1 131 ? -11.626 -5.326 6.964 1.00 95.00 131 THR A C 1
ATOM 1007 O O . THR A 1 131 ? -11.327 -6.443 6.539 1.00 95.00 131 THR A O 1
ATOM 1010 N N . TYR A 1 132 ? -11.629 -5.015 8.260 1.00 92.50 132 TYR A N 1
ATOM 1011 C CA . TYR A 1 132 ? -11.274 -5.984 9.292 1.00 92.50 132 TYR A CA 1
ATOM 1012 C C . TYR A 1 132 ? -12.446 -6.904 9.629 1.00 92.50 132 TYR A C 1
ATOM 1014 O O . TYR A 1 132 ? -13.600 -6.469 9.702 1.00 92.50 132 TYR A O 1
ATOM 1022 N N . LYS A 1 133 ? -12.141 -8.179 9.872 1.00 90.38 133 LYS A N 1
ATOM 1023 C CA . LYS A 1 133 ? -13.102 -9.137 10.425 1.00 90.38 133 LYS A CA 1
ATOM 1024 C C . LYS A 1 133 ? -13.481 -8.723 11.855 1.00 90.38 133 LYS A C 1
ATOM 1026 O O . LYS A 1 133 ? -12.715 -8.055 12.542 1.00 90.38 133 LYS A O 1
ATOM 1031 N N . GLY A 1 134 ? -14.683 -9.094 12.299 1.00 83.06 134 GLY A N 1
ATOM 1032 C CA . GLY A 1 134 ? -15.117 -8.865 13.686 1.00 83.06 134 GLY A CA 1
ATOM 1033 C C . GLY A 1 134 ? -15.591 -7.443 14.018 1.00 83.06 134 GLY A C 1
ATOM 1034 O O . GLY A 1 134 ? -15.656 -7.086 15.186 1.00 83.06 134 GLY A O 1
ATOM 1035 N N . GLY A 1 135 ? -15.939 -6.618 13.022 1.00 77.81 135 GLY A N 1
ATOM 1036 C CA . GLY A 1 135 ? -16.602 -5.324 13.258 1.00 77.81 135 GLY A CA 1
ATOM 1037 C C . GLY A 1 135 ? -15.674 -4.121 13.472 1.00 77.81 135 GLY A C 1
ATOM 1038 O O . GLY A 1 135 ? -16.160 -3.029 13.752 1.00 77.81 135 GLY A O 1
ATOM 1039 N N . GLY A 1 136 ? -14.361 -4.266 13.261 1.00 74.88 136 GLY A N 1
ATOM 1040 C CA . GLY A 1 136 ? -13.367 -3.186 13.411 1.00 74.88 136 GLY A CA 1
ATOM 1041 C C . GLY A 1 136 ? -13.434 -2.051 12.371 1.00 74.88 136 GLY A C 1
ATOM 1042 O O . GLY A 1 136 ? -12.607 -1.140 12.395 1.00 74.88 136 GLY A O 1
ATOM 1043 N N . GLY A 1 137 ? -14.403 -2.087 11.453 1.00 89.19 137 GLY A N 1
ATOM 1044 C CA . GLY A 1 137 ? -14.559 -1.111 10.376 1.00 89.19 137 GLY A CA 1
ATOM 1045 C C . GLY A 1 137 ? -13.570 -1.305 9.225 1.00 89.19 137 GLY A C 1
ATOM 1046 O O . GLY A 1 137 ? -12.899 -2.332 9.103 1.00 89.19 137 GLY A O 1
ATOM 1047 N N . SER A 1 138 ? -13.511 -0.306 8.343 1.00 93.12 138 SER A N 1
ATOM 1048 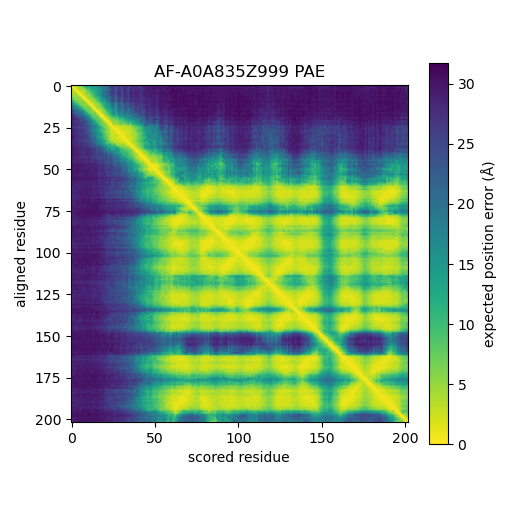C CA . SER A 1 138 ? -12.580 -0.286 7.215 1.00 93.12 138 SER A CA 1
ATOM 1049 C C . SER A 1 138 ? -11.688 0.942 7.251 1.00 93.12 138 SER A C 1
ATOM 1051 O O . SER A 1 138 ? -12.183 2.028 7.549 1.00 93.12 138 SER A O 1
ATOM 1053 N N . PHE A 1 139 ? -10.432 0.783 6.855 1.00 93.75 139 PHE A N 1
ATOM 1054 C CA . PHE A 1 139 ? -9.464 1.870 6.736 1.00 93.75 139 PHE A CA 1
ATOM 1055 C C . PHE A 1 139 ? -8.941 1.939 5.310 1.00 93.75 139 PHE A C 1
ATOM 1057 O O . PHE A 1 139 ? -8.824 0.915 4.631 1.00 93.75 139 PHE A O 1
ATOM 1064 N N . LEU A 1 140 ? -8.682 3.158 4.855 1.00 95.62 140 LEU A N 1
ATOM 1065 C CA . LEU A 1 140 ? -8.029 3.431 3.589 1.00 95.62 140 LEU A CA 1
ATOM 1066 C C . LEU A 1 140 ? -6.587 3.833 3.867 1.00 95.62 140 LEU A C 1
ATOM 1068 O O . LEU A 1 140 ? -6.308 4.558 4.814 1.00 95.62 140 LEU A O 1
ATOM 1072 N N . TYR A 1 141 ? -5.694 3.371 3.016 1.00 96.06 141 TYR A N 1
ATOM 1073 C CA . TYR A 1 141 ? -4.272 3.633 3.082 1.00 96.06 141 TYR A CA 1
ATOM 1074 C C . TYR A 1 141 ? -3.858 4.260 1.764 1.00 96.06 141 TYR A C 1
ATOM 1076 O O . TYR A 1 141 ? -4.290 3.811 0.695 1.00 96.06 141 TYR A O 1
ATOM 1084 N N . ARG A 1 142 ? -3.036 5.301 1.839 1.00 95.62 142 ARG A N 1
ATOM 1085 C CA . ARG A 1 142 ? -2.477 5.980 0.674 1.00 95.62 142 ARG A CA 1
ATOM 1086 C C . ARG A 1 142 ? -1.021 6.303 0.944 1.00 95.62 142 ARG A C 1
ATOM 1088 O O . ARG A 1 142 ? -0.743 7.064 1.860 1.00 95.62 142 ARG A O 1
ATOM 1095 N N . GLY A 1 143 ? -0.121 5.785 0.121 1.00 93.81 143 GLY A N 1
ATOM 1096 C CA . GLY A 1 143 ? 1.304 6.076 0.236 1.00 93.81 143 GLY A CA 1
ATOM 1097 C C . GLY A 1 143 ? 2.024 5.977 -1.095 1.00 93.81 143 GLY A C 1
ATOM 1098 O O . GLY A 1 143 ? 1.502 5.394 -2.046 1.00 93.81 143 GLY A O 1
ATOM 1099 N N . ASP A 1 144 ? 3.206 6.567 -1.167 1.00 90.81 144 ASP A N 1
ATOM 1100 C CA . ASP A 1 144 ? 4.041 6.515 -2.364 1.00 90.81 144 ASP A CA 1
ATOM 1101 C C . ASP A 1 144 ? 4.977 5.310 -2.293 1.00 90.81 144 ASP A C 1
ATOM 1103 O O . ASP A 1 144 ? 5.548 5.020 -1.243 1.00 90.81 144 ASP A O 1
ATOM 1107 N N . VAL A 1 145 ? 5.094 4.583 -3.406 1.00 88.56 145 VAL A N 1
ATOM 1108 C CA . VAL A 1 145 ? 5.988 3.428 -3.530 1.00 88.56 145 VAL A CA 1
ATOM 1109 C C . VAL A 1 145 ? 7.366 3.939 -3.917 1.00 88.56 145 VAL A C 1
ATOM 1111 O O . VAL A 1 145 ? 7.557 4.443 -5.028 1.00 88.56 145 VAL A O 1
ATOM 1114 N N . VAL A 1 146 ? 8.321 3.796 -3.006 1.00 86.81 146 VAL A N 1
ATOM 1115 C CA . VAL A 1 146 ? 9.711 4.191 -3.214 1.00 86.81 146 VAL A CA 1
ATOM 1116 C C . VAL A 1 146 ? 10.560 2.938 -3.353 1.00 86.81 146 V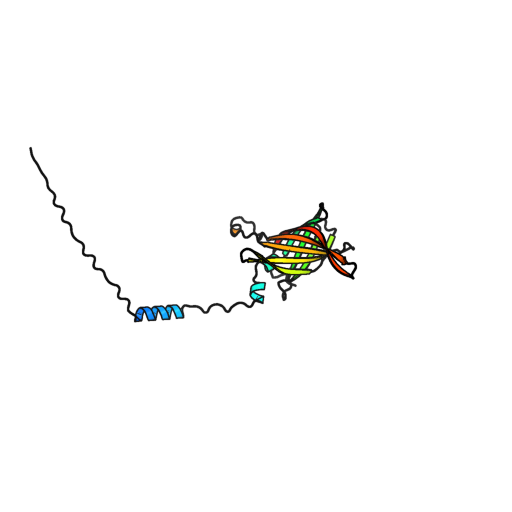AL A C 1
ATOM 1118 O O . VAL A 1 146 ? 10.423 1.980 -2.596 1.00 86.81 146 VAL A O 1
ATOM 1121 N N . LEU A 1 147 ? 11.418 2.954 -4.367 1.00 80.94 147 LEU A N 1
ATOM 1122 C CA . LEU A 1 147 ? 12.424 1.932 -4.605 1.00 80.94 147 LEU A CA 1
ATOM 1123 C C . LEU A 1 147 ? 13.757 2.522 -4.180 1.00 80.94 147 LEU A C 1
ATOM 1125 O O . LEU A 1 147 ? 14.218 3.489 -4.795 1.00 80.94 147 LEU A O 1
ATOM 1129 N N . ASP A 1 148 ? 14.365 1.950 -3.152 1.00 73.81 148 ASP A N 1
ATOM 1130 C CA . ASP A 1 148 ? 15.718 2.296 -2.756 1.00 73.81 148 ASP A CA 1
ATOM 1131 C C . ASP A 1 148 ? 16.653 1.651 -3.781 1.00 73.81 148 ASP A C 1
ATOM 1133 O O . ASP A 1 148 ? 17.043 0.489 -3.710 1.00 73.81 148 ASP A O 1
ATOM 1137 N N . SER A 1 149 ? 16.932 2.398 -4.848 1.00 57.72 149 SER A N 1
ATOM 1138 C CA . SER A 1 149 ? 17.819 1.953 -5.912 1.00 57.72 149 SER A CA 1
ATOM 1139 C C . SER A 1 149 ? 19.262 1.978 -5.414 1.00 57.72 149 SER A C 1
ATOM 1141 O O . SER A 1 149 ? 19.975 2.964 -5.603 1.00 57.72 149 SER A O 1
ATOM 1143 N N . THR A 1 150 ? 19.709 0.891 -4.802 1.00 50.81 150 THR A N 1
ATOM 1144 C CA . THR A 1 150 ? 21.130 0.580 -4.676 1.00 50.81 150 THR A CA 1
ATOM 1145 C C . THR A 1 150 ? 21.444 -0.604 -5.581 1.00 50.81 150 THR A C 1
ATOM 1147 O O . THR A 1 150 ? 21.405 -1.768 -5.194 1.00 50.81 150 THR A O 1
ATOM 1150 N N . GLU A 1 151 ? 21.873 -0.279 -6.804 1.00 47.38 151 GLU A N 1
ATOM 1151 C CA . GLU A 1 151 ? 22.623 -1.164 -7.713 1.00 47.38 151 GLU A CA 1
ATOM 1152 C C . GLU A 1 151 ? 23.894 -1.777 -7.062 1.00 47.38 151 GLU A C 1
ATOM 1154 O O . GLU A 1 151 ? 24.641 -2.509 -7.705 1.00 47.38 151 GLU A O 1
ATOM 1159 N N . THR A 1 152 ? 24.154 -1.527 -5.776 1.00 40.75 152 THR A N 1
ATOM 1160 C CA . THR A 1 152 ? 25.311 -1.985 -4.999 1.00 40.75 152 THR A CA 1
ATOM 1161 C C . THR A 1 152 ? 25.056 -3.174 -4.062 1.00 40.75 152 THR A C 1
ATOM 1163 O O . THR A 1 152 ? 26.008 -3.633 -3.434 1.00 40.75 152 THR A O 1
ATOM 1166 N N . LEU A 1 153 ? 23.843 -3.740 -3.970 1.00 44.06 153 LEU A N 1
ATOM 1167 C CA . LEU A 1 153 ? 23.559 -4.863 -3.049 1.00 44.06 153 LEU A CA 1
ATOM 1168 C C . LEU A 1 153 ? 23.542 -6.267 -3.673 1.00 44.06 153 LEU A C 1
ATOM 1170 O O . LEU A 1 153 ? 23.376 -7.251 -2.956 1.00 44.06 153 LEU A O 1
ATOM 1174 N N . HIS A 1 154 ? 23.869 -6.415 -4.958 1.00 44.69 154 HIS A N 1
ATOM 1175 C CA . HIS A 1 154 ? 24.222 -7.739 -5.493 1.00 44.69 154 HIS A CA 1
ATOM 1176 C C . HIS A 1 154 ? 25.603 -8.242 -5.020 1.00 44.69 154 HIS A C 1
ATOM 1178 O O . HIS A 1 154 ? 25.962 -9.383 -5.299 1.00 44.69 154 HIS A O 1
ATOM 1184 N N . ALA A 1 155 ? 26.365 -7.434 -4.270 1.00 44.59 155 ALA A N 1
ATOM 1185 C CA . ALA A 1 155 ? 27.697 -7.793 -3.782 1.00 44.59 155 ALA A CA 1
ATOM 1186 C C . ALA A 1 155 ? 27.727 -8.484 -2.399 1.00 44.59 155 ALA A C 1
ATOM 1188 O O . ALA A 1 155 ? 28.776 -9.001 -2.024 1.00 44.59 155 ALA A O 1
ATOM 1189 N N . ALA A 1 156 ? 26.627 -8.515 -1.631 1.00 45.25 156 ALA A N 1
ATOM 1190 C CA . ALA A 1 156 ? 26.686 -8.918 -0.214 1.00 45.25 156 ALA A CA 1
ATOM 1191 C C . ALA A 1 156 ? 25.523 -9.800 0.285 1.00 45.25 156 ALA A C 1
ATOM 1193 O O . ALA A 1 156 ? 25.142 -9.722 1.450 1.00 45.25 156 ALA A O 1
ATOM 1194 N N . GLY A 1 157 ? 24.956 -10.658 -0.568 1.00 50.28 157 GLY A N 1
ATOM 1195 C CA . GLY A 1 157 ? 24.137 -11.791 -0.109 1.00 50.28 157 GLY A CA 1
ATOM 1196 C C . GLY A 1 157 ? 22.778 -11.462 0.523 1.00 50.28 157 GLY A C 1
ATOM 1197 O O . GLY A 1 157 ? 22.155 -12.370 1.066 1.00 50.28 157 GLY A O 1
ATOM 1198 N N . ASN A 1 158 ? 22.294 -10.219 0.433 1.00 47.03 158 ASN A N 1
ATOM 1199 C CA . ASN A 1 158 ? 20.936 -9.853 0.839 1.00 47.03 158 ASN A CA 1
ATOM 1200 C C . ASN A 1 158 ? 20.061 -9.665 -0.417 1.00 47.03 158 ASN A C 1
ATOM 1202 O O . ASN A 1 158 ? 20.237 -8.682 -1.132 1.00 47.03 158 ASN A O 1
ATOM 1206 N N . PRO A 1 159 ? 19.151 -10.605 -0.737 1.00 50.22 159 PRO A N 1
ATOM 1207 C CA . PRO A 1 159 ? 18.432 -10.635 -2.013 1.00 50.22 159 PRO A CA 1
ATOM 1208 C C . PRO A 1 159 ? 17.150 -9.785 -2.031 1.00 50.22 159 PRO A C 1
ATOM 1210 O O . PRO A 1 159 ? 16.315 -9.963 -2.919 1.00 50.22 159 PRO A O 1
ATOM 1213 N N . HIS A 1 160 ? 16.936 -8.917 -1.043 1.00 52.22 160 HIS A N 1
ATOM 1214 C CA . HIS A 1 160 ? 15.679 -8.189 -0.923 1.00 52.22 160 HIS A CA 1
ATOM 1215 C C . HIS A 1 160 ? 15.714 -6.915 -1.776 1.00 52.22 160 HIS A C 1
ATOM 1217 O O . HIS A 1 160 ? 16.650 -6.131 -1.650 1.00 52.22 160 HIS A O 1
ATOM 1223 N N . PRO A 1 161 ? 14.725 -6.689 -2.657 1.00 57.38 161 PRO A N 1
ATOM 1224 C CA . PRO A 1 161 ? 14.525 -5.366 -3.215 1.00 57.38 161 PRO A CA 1
ATOM 1225 C C . PRO A 1 161 ? 14.079 -4.452 -2.078 1.00 57.38 161 PRO A C 1
ATOM 1227 O O . PRO A 1 161 ? 13.004 -4.647 -1.508 1.00 57.38 161 PRO A O 1
ATOM 1230 N N . ASP A 1 162 ? 14.920 -3.475 -1.756 1.00 72.88 162 ASP A N 1
ATOM 1231 C CA . ASP A 1 162 ? 14.611 -2.447 -0.774 1.00 72.88 162 ASP A CA 1
ATOM 1232 C C . ASP A 1 162 ? 13.532 -1.536 -1.377 1.00 72.88 162 ASP A C 1
ATOM 1234 O O . ASP A 1 162 ? 13.784 -0.644 -2.189 1.00 72.88 162 ASP A O 1
ATOM 1238 N N . ALA A 1 163 ? 12.277 -1.840 -1.059 1.00 86.88 163 ALA A N 1
ATOM 1239 C CA . ALA A 1 163 ? 11.135 -1.013 -1.403 1.00 86.88 163 ALA A CA 1
ATOM 1240 C C . ALA A 1 163 ? 10.366 -0.688 -0.131 1.00 86.88 163 ALA A C 1
ATOM 1242 O O . ALA A 1 163 ? 10.114 -1.565 0.702 1.00 86.88 163 ALA A O 1
ATOM 1243 N N . HIS A 1 164 ? 9.954 0.567 -0.008 1.00 90.88 164 HIS A N 1
ATOM 1244 C CA . HIS A 1 164 ? 9.167 1.030 1.119 1.00 90.88 164 HIS A CA 1
ATOM 1245 C C . HIS A 1 164 ? 7.976 1.866 0.646 1.00 90.88 164 HIS A C 1
ATOM 1247 O O . HIS A 1 164 ? 8.003 2.513 -0.403 1.00 90.88 164 HIS A O 1
ATOM 1253 N N . ILE A 1 165 ? 6.900 1.831 1.426 1.00 93.00 165 ILE A N 1
ATOM 1254 C CA . ILE A 1 165 ? 5.711 2.657 1.233 1.00 93.00 165 ILE A CA 1
ATOM 1255 C C . ILE A 1 165 ? 5.492 3.439 2.513 1.00 93.00 165 ILE A C 1
ATOM 1257 O O . ILE A 1 165 ? 5.369 2.861 3.591 1.00 93.00 165 ILE A O 1
ATOM 1261 N N . ARG A 1 166 ? 5.396 4.758 2.394 1.00 93.19 166 ARG A N 1
ATOM 1262 C CA . ARG A 1 166 ? 5.041 5.638 3.508 1.00 93.19 166 ARG A CA 1
ATOM 1263 C C . ARG A 1 166 ? 3.839 6.474 3.130 1.00 93.19 166 ARG A C 1
ATOM 1265 O O . ARG A 1 166 ? 3.708 6.886 1.975 1.00 93.19 166 ARG A O 1
ATOM 1272 N N . GLY A 1 167 ? 2.964 6.717 4.095 1.00 95.06 167 GLY A N 1
ATOM 1273 C CA . GLY A 1 167 ? 1.821 7.580 3.860 1.00 95.06 167 GLY A CA 1
ATOM 1274 C C . GLY A 1 167 ? 0.783 7.569 4.967 1.00 95.06 167 GLY A C 1
ATOM 1275 O O . GLY A 1 167 ? 1.082 7.342 6.135 1.00 95.06 167 GLY A O 1
ATOM 1276 N N . GLU A 1 168 ? -0.451 7.841 4.570 1.00 95.69 168 GLU A N 1
ATOM 1277 C CA . GLU A 1 168 ? -1.552 8.201 5.452 1.00 95.69 168 GLU A CA 1
ATOM 1278 C C . GLU A 1 168 ? -2.533 7.041 5.644 1.00 95.69 168 GLU A C 1
ATOM 1280 O O . GLU A 1 168 ? -2.846 6.287 4.713 1.00 95.69 168 GLU A O 1
ATOM 1285 N N . VAL A 1 169 ? -3.084 6.959 6.853 1.00 95.06 169 VAL A N 1
ATOM 1286 C CA . VAL A 1 169 ? -4.224 6.123 7.222 1.00 95.06 169 VAL A CA 1
ATOM 1287 C C . VAL A 1 169 ? -5.457 7.014 7.348 1.00 95.06 169 VAL A C 1
ATOM 1289 O O . VAL A 1 169 ? -5.512 7.966 8.132 1.00 95.06 169 VAL A O 1
ATOM 1292 N N . LEU A 1 170 ? -6.484 6.676 6.578 1.00 95.19 170 LEU A N 1
ATOM 1293 C CA . LEU A 1 170 ? -7.729 7.416 6.466 1.00 95.19 170 LEU A CA 1
ATOM 1294 C C . LEU A 1 170 ? -8.901 6.550 6.935 1.00 95.19 170 LEU A C 1
ATOM 1296 O O . LEU A 1 170 ? -9.007 5.362 6.618 1.00 95.19 170 LEU A O 1
ATOM 1300 N N . LYS A 1 171 ? -9.835 7.159 7.664 1.00 93.44 171 LYS A N 1
ATOM 1301 C CA . LYS A 1 171 ? -11.098 6.530 8.054 1.00 93.44 171 LYS A CA 1
ATOM 1302 C C . LYS A 1 171 ? -12.234 7.082 7.190 1.00 93.44 171 LYS A C 1
ATOM 1304 O O . LYS A 1 171 ? -12.463 8.295 7.214 1.00 93.44 171 LYS A O 1
ATOM 1309 N N . PRO A 1 172 ? -12.969 6.231 6.455 1.00 91.25 172 PRO A N 1
ATOM 1310 C CA . PRO A 1 172 ? -14.151 6.666 5.736 1.00 91.25 172 PRO A CA 1
ATOM 1311 C C . PRO A 1 172 ? -15.261 6.993 6.739 1.00 91.25 172 PRO A C 1
ATOM 1313 O O . PRO A 1 172 ? -15.521 6.230 7.673 1.00 91.25 172 PRO A O 1
ATOM 1316 N N . PHE A 1 173 ? -15.940 8.115 6.535 1.00 89.62 173 PHE A N 1
ATOM 1317 C CA . PHE A 1 173 ? -17.102 8.517 7.318 1.00 89.62 173 PHE A CA 1
ATOM 1318 C C . PHE A 1 173 ? -18.169 9.127 6.407 1.00 89.62 173 PHE A C 1
ATOM 1320 O O . PHE A 1 173 ? -17.879 9.633 5.325 1.00 89.62 173 PHE A O 1
ATOM 1327 N N . LYS A 1 174 ? -19.434 9.051 6.825 1.00 87.31 174 LYS A N 1
ATOM 1328 C CA . LYS A 1 174 ? -20.527 9.725 6.118 1.00 87.31 174 LYS A CA 1
ATOM 1329 C C . LYS A 1 174 ? -20.611 11.165 6.611 1.00 87.31 174 LYS A C 1
ATOM 1331 O O . LYS A 1 174 ? -20.827 11.393 7.801 1.00 87.31 174 LYS A O 1
ATOM 1336 N N . GLY A 1 175 ? -20.422 12.121 5.706 1.00 83.31 175 GLY A N 1
ATOM 1337 C CA . GLY A 1 175 ? -20.613 13.539 5.995 1.00 83.31 175 GLY A CA 1
ATOM 1338 C C . GLY A 1 175 ? -22.087 13.878 6.237 1.00 83.31 175 GLY A C 1
ATOM 1339 O O . GLY A 1 175 ? -22.982 13.083 5.947 1.00 83.31 175 GLY A O 1
ATOM 1340 N N . ARG A 1 176 ? -22.359 15.097 6.725 1.00 82.94 176 ARG A N 1
ATOM 1341 C CA . ARG A 1 176 ? -23.733 15.585 6.981 1.00 82.94 176 ARG A CA 1
ATOM 1342 C C . ARG A 1 176 ? -24.629 15.568 5.737 1.00 82.94 176 ARG A C 1
ATOM 1344 O O . ARG A 1 176 ? -25.836 15.425 5.858 1.00 82.94 176 ARG A O 1
ATOM 1351 N N . THR A 1 177 ? -24.035 15.692 4.555 1.00 84.94 177 THR A N 1
ATOM 1352 C CA . THR A 1 177 ? -24.712 15.658 3.250 1.00 84.94 177 THR A CA 1
ATOM 1353 C C . THR A 1 177 ? -24.899 14.239 2.699 1.00 84.94 177 THR A C 1
ATOM 1355 O O . THR A 1 177 ? -25.379 14.077 1.583 1.00 84.94 177 THR A O 1
ATOM 1358 N N . GLY A 1 178 ? -24.488 13.204 3.441 1.00 81.06 178 GLY A N 1
ATOM 1359 C CA . GLY A 1 178 ? -24.540 11.806 3.007 1.00 81.06 178 GLY A CA 1
ATOM 1360 C C . GLY A 1 178 ? -23.398 11.377 2.080 1.00 81.06 178 GLY A C 1
ATOM 1361 O O . GLY A 1 178 ? -23.286 10.187 1.787 1.00 81.06 178 GLY A O 1
ATOM 1362 N N . SER A 1 179 ? -22.523 12.296 1.652 1.00 86.44 179 SER A N 1
ATOM 1363 C CA . SER A 1 179 ? -21.339 11.945 0.865 1.00 86.44 179 SER A CA 1
ATOM 1364 C C . SER A 1 179 ? -20.302 11.200 1.709 1.00 86.44 179 SER A C 1
ATOM 1366 O O . SER A 1 179 ? -20.133 11.460 2.905 1.00 86.44 179 SER A O 1
ATOM 1368 N N . LEU A 1 180 ? -19.610 10.244 1.083 1.00 84.62 180 LEU A N 1
ATOM 1369 C CA . LEU A 1 180 ? -18.490 9.551 1.707 1.00 84.62 180 LEU A CA 1
ATOM 1370 C C . LEU A 1 180 ? -17.296 10.509 1.748 1.00 84.62 180 LEU A C 1
ATOM 1372 O O . LEU A 1 180 ? -16.830 10.966 0.708 1.00 84.62 180 LEU A O 1
ATOM 1376 N N . GLN A 1 181 ? -16.836 10.823 2.951 1.00 91.19 181 GLN A N 1
ATOM 1377 C CA . GLN A 1 181 ? -15.653 11.636 3.200 1.00 91.19 181 GLN A CA 1
ATOM 1378 C C . GLN A 1 181 ? -14.580 10.792 3.888 1.00 91.19 181 GLN A C 1
ATOM 1380 O O . GLN A 1 181 ? -14.857 9.730 4.452 1.00 91.19 181 GLN A O 1
ATOM 1385 N N . GLU A 1 182 ? -13.342 11.267 3.834 1.00 93.31 182 GLU A N 1
ATOM 1386 C CA . GLU A 1 182 ? -12.172 10.600 4.397 1.00 93.31 182 GLU A CA 1
ATOM 1387 C C . GLU A 1 182 ? -11.574 11.501 5.479 1.00 93.31 182 GLU A C 1
ATOM 1389 O O . GLU A 1 182 ? -11.366 12.693 5.256 1.00 93.31 182 GLU A O 1
ATOM 1394 N N . LYS A 1 183 ? -11.344 10.954 6.677 1.00 93.31 183 LYS A N 1
ATOM 1395 C CA . LYS A 1 183 ? -10.683 11.662 7.780 1.00 93.31 183 LYS A CA 1
ATOM 1396 C C . LYS A 1 183 ? -9.300 11.063 7.993 1.00 93.31 183 LYS A C 1
ATOM 1398 O O . LYS A 1 183 ? -9.200 9.855 8.191 1.00 93.31 183 LYS A O 1
ATOM 1403 N N . HIS A 1 184 ? -8.269 11.900 8.010 1.00 94.75 184 HIS A N 1
ATOM 1404 C CA . HIS A 1 184 ? -6.928 11.496 8.426 1.00 94.75 184 HIS A CA 1
ATOM 1405 C C . HIS A 1 184 ? -6.921 11.089 9.905 1.00 94.75 184 HIS A C 1
ATOM 1407 O O . HIS A 1 184 ? -7.440 11.824 10.749 1.00 94.75 184 HIS A O 1
ATOM 1413 N N . ILE A 1 185 ? -6.377 9.909 10.206 1.00 93.75 185 ILE A N 1
ATOM 1414 C CA . ILE A 1 185 ? -6.329 9.361 11.572 1.00 93.75 185 ILE A CA 1
ATOM 1415 C C . ILE A 1 185 ? -4.934 8.892 12.000 1.00 93.75 185 ILE A C 1
ATOM 1417 O O . ILE A 1 185 ? -4.755 8.485 13.149 1.00 93.75 185 ILE A O 1
ATOM 1421 N N . GLY A 1 186 ? -3.956 8.908 11.097 1.00 94.62 186 GLY A N 1
ATOM 1422 C CA . GLY A 1 186 ? -2.627 8.400 11.386 1.00 94.62 186 GLY A CA 1
ATOM 1423 C C . GLY A 1 186 ? -1.792 8.183 10.141 1.00 94.62 186 GLY A C 1
ATOM 1424 O O . GLY A 1 186 ? -2.240 8.416 9.024 1.00 94.62 186 GLY A O 1
ATOM 1425 N N . GLU A 1 187 ? -0.598 7.663 10.355 1.00 95.81 187 GLU A N 1
ATOM 1426 C CA . GLU A 1 187 ? 0.402 7.415 9.326 1.00 95.81 187 GLU A CA 1
ATOM 1427 C C . GLU A 1 187 ? 0.850 5.957 9.375 1.00 95.81 187 GLU A C 1
ATOM 1429 O O . GLU A 1 187 ? 0.655 5.248 10.371 1.00 95.81 187 GLU A O 1
ATOM 1434 N N . PHE A 1 188 ? 1.446 5.488 8.288 1.00 95.31 188 PHE A N 1
ATOM 1435 C CA . PHE A 1 188 ? 2.034 4.162 8.233 1.00 95.31 188 PHE A CA 1
ATOM 1436 C C . PHE A 1 188 ? 3.350 4.156 7.461 1.00 95.31 188 PHE A C 1
ATOM 1438 O O . PHE A 1 188 ? 3.606 4.979 6.580 1.00 95.31 188 PHE A O 1
ATOM 1445 N N . GLU A 1 189 ? 4.145 3.146 7.775 1.00 94.12 189 GLU A N 1
ATOM 1446 C CA . GLU A 1 189 ? 5.339 2.752 7.050 1.00 94.12 189 GLU A CA 1
ATOM 1447 C C . GLU A 1 189 ? 5.244 1.258 6.752 1.00 94.12 189 GLU A C 1
ATOM 1449 O O . GLU A 1 189 ? 4.877 0.463 7.624 1.00 94.12 189 GLU A O 1
ATOM 1454 N N . ALA A 1 190 ? 5.535 0.873 5.516 1.00 94.12 190 ALA A N 1
ATOM 1455 C CA . ALA A 1 190 ? 5.568 -0.512 5.099 1.00 94.12 190 ALA A CA 1
ATOM 1456 C C . ALA A 1 190 ? 6.861 -0.830 4.352 1.00 94.12 190 ALA A C 1
ATOM 1458 O O . ALA A 1 190 ? 7.215 -0.125 3.413 1.00 94.12 190 ALA A O 1
ATOM 1459 N N . ASP A 1 191 ? 7.506 -1.926 4.737 1.00 91.88 191 ASP A N 1
ATOM 1460 C CA . ASP A 1 191 ? 8.741 -2.424 4.132 1.00 91.88 191 ASP A CA 1
ATOM 1461 C C . ASP A 1 191 ? 8.462 -3.725 3.385 1.00 91.88 191 ASP A C 1
ATOM 1463 O O . ASP A 1 191 ? 7.792 -4.622 3.916 1.00 91.88 191 ASP A O 1
ATOM 1467 N N . LEU A 1 192 ? 8.993 -3.857 2.176 1.00 91.00 192 LEU A N 1
ATOM 1468 C CA . LEU A 1 192 ? 8.879 -5.080 1.397 1.00 91.00 192 LEU A CA 1
ATOM 1469 C C . LEU A 1 192 ? 9.761 -6.177 2.005 1.00 91.00 192 LEU A C 1
ATOM 1471 O O . LEU A 1 192 ? 10.965 -6.014 2.174 1.00 91.00 192 LEU A O 1
ATOM 1475 N N . LEU A 1 193 ? 9.159 -7.319 2.332 1.00 88.06 193 LEU A N 1
ATOM 1476 C CA . LEU A 1 193 ? 9.876 -8.495 2.830 1.00 88.06 193 LEU A CA 1
ATOM 1477 C C . LEU A 1 193 ? 10.147 -9.500 1.712 1.00 88.06 193 LEU A C 1
ATOM 1479 O O . LEU A 1 193 ? 11.204 -10.119 1.672 1.00 88.06 193 LEU A O 1
ATOM 1483 N N . GLN A 1 194 ? 9.184 -9.704 0.817 1.00 86.81 194 GLN A N 1
ATOM 1484 C CA . GLN A 1 194 ? 9.287 -10.704 -0.242 1.00 86.81 194 GLN A CA 1
ATOM 1485 C C . GLN A 1 194 ? 8.468 -10.258 -1.448 1.00 86.81 194 GLN A C 1
ATOM 1487 O O . GLN A 1 194 ? 7.292 -9.944 -1.298 1.00 86.81 194 GLN A O 1
ATOM 1492 N N . VAL A 1 195 ? 9.071 -10.278 -2.636 1.00 84.69 195 VAL A N 1
ATOM 1493 C CA . VAL A 1 195 ? 8.354 -10.064 -3.902 1.00 84.69 195 VAL A CA 1
ATOM 1494 C C . VAL A 1 195 ? 7.577 -11.320 -4.259 1.00 84.69 195 VAL A C 1
ATOM 1496 O O . VAL A 1 195 ? 8.113 -12.428 -4.160 1.00 84.69 195 VAL A O 1
ATOM 1499 N N . ASP A 1 196 ? 6.333 -11.141 -4.694 1.00 78.19 196 ASP A N 1
ATOM 1500 C CA . ASP A 1 196 ? 5.549 -12.250 -5.227 1.00 78.19 196 ASP A CA 1
ATOM 1501 C C . ASP A 1 196 ? 6.124 -12.689 -6.573 1.00 78.19 196 ASP A C 1
ATOM 1503 O O . ASP A 1 196 ? 6.343 -11.862 -7.465 1.00 78.19 196 ASP A O 1
ATOM 1507 N N . LYS A 1 197 ? 6.383 -13.986 -6.737 1.00 67.25 197 LYS A N 1
ATOM 1508 C CA . LYS A 1 197 ? 6.781 -14.501 -8.048 1.00 67.25 197 LYS A CA 1
ATOM 1509 C C . LYS A 1 197 ? 5.531 -14.579 -8.910 1.00 67.25 197 LYS A C 1
ATOM 1511 O O . LYS A 1 197 ? 4.462 -14.949 -8.443 1.00 67.25 197 LYS A O 1
ATOM 1516 N N . ASP A 1 198 ? 5.683 -14.257 -10.187 1.00 58.81 198 ASP A N 1
ATOM 1517 C CA . ASP A 1 198 ? 4.607 -14.178 -11.181 1.00 58.81 198 ASP A CA 1
ATOM 1518 C C . ASP A 1 198 ? 3.767 -15.469 -11.365 1.00 58.81 198 ASP A C 1
ATOM 1520 O O . ASP A 1 198 ? 2.858 -15.477 -12.194 1.00 58.81 198 ASP A O 1
ATOM 1524 N N . GLU A 1 199 ? 4.056 -16.544 -10.632 1.00 52.88 199 GLU A N 1
ATOM 1525 C CA . GLU A 1 199 ? 3.331 -17.818 -10.633 1.00 52.88 199 GLU A CA 1
ATOM 1526 C C . GLU A 1 199 ? 2.119 -17.821 -9.678 1.00 52.88 199 GLU A C 1
ATOM 1528 O O . GLU A 1 199 ? 1.179 -18.574 -9.911 1.00 52.88 199 GLU A O 1
ATOM 1533 N N . ASP A 1 200 ? 2.065 -16.924 -8.685 1.00 53.69 200 ASP A N 1
ATOM 1534 C CA . ASP A 1 200 ? 0.974 -16.830 -7.692 1.00 53.69 200 ASP A CA 1
ATOM 1535 C C . ASP A 1 200 ? -0.167 -15.869 -8.114 1.00 53.69 200 ASP A C 1
ATOM 1537 O O . ASP A 1 200 ? -0.834 -15.233 -7.289 1.00 53.69 200 ASP A O 1
ATOM 1541 N N . LYS A 1 201 ? -0.399 -15.730 -9.425 1.00 54.50 201 LYS A N 1
ATOM 1542 C CA . LYS A 1 201 ? -1.383 -14.789 -9.988 1.00 54.50 201 LYS A CA 1
ATOM 1543 C C . LYS A 1 201 ? -2.829 -15.275 -9.813 1.00 54.50 201 LYS A C 1
ATOM 1545 O O . LYS A 1 201 ? -3.126 -16.448 -10.028 1.00 54.50 201 LYS A O 1
ATOM 1550 N N . LEU A 1 202 ? -3.714 -14.335 -9.458 1.00 54.19 202 LEU A N 1
ATOM 1551 C CA . LEU A 1 202 ? -5.177 -14.492 -9.433 1.00 54.19 202 LEU A CA 1
ATOM 1552 C C . LEU A 1 202 ? -5.805 -14.142 -10.782 1.00 54.19 202 LEU A C 1
ATOM 1554 O O . LEU A 1 202 ? -5.422 -13.083 -11.344 1.00 54.19 202 LEU A O 1
#

Radius of gyration: 32.83 Å; Cα contacts (8 Å, |Δi|>4): 368; chains: 1; bounding box: 125×38×73 Å